Protein AF-A0A7H0YHB1-F1 (afdb_monomer_lite)

Organism: NCBI:txid59893

Sequence (198 aa):
MTFQPNNQINKQELAKAVVKYIKQKPGFDRNDYYNDSVYRADYYRYKKDADFNRNFSPADILEILEPLNEQDIVKNVHQRVEIRETETGYTIGYTAGQYWCTEYQWGMRETLKSWINAHLVSHGLPLDQLMTLPVIEVHPKYGELVYCDRETEVSVWRSERDGDIYQTVQRFIPGIAEYYVRTYYVTEARLYRVGGAK

pLDDT: mean 85.09, std 14.75, range [30.94, 97.31]

Secondary structure (DSSP, 8-state):
----TTSPP-HHHHHHHHHHHHTPPP---GGGSSSHHHHHHHHHHHHHHHHHHHT--HHHHHHHHTT--HHHHHHTS-TTEEEEEETTEEEEEE---SS-TTHHHHHHHHHHHHHHHHHHHHTPPPHHHHHHSPP-EEETTTEEEEEEETTTTEEEEEEEETTEEEEEEEEEEGGGTEEEEEEEEEETTEEEE-PPP-

Foldseek 3Di:
DDDPPPDFAPLLLVLVQQLVVLPDDFPQDCVVDPDPVVSVVLVVVLCVLSVLSNLDDSVLSSLLCVLDGPCQLVVLQQPQWDWDQDPVGIHIDGNDDPDDSRCVSVRSSSSSVSSNVVSQQSVDDAPVLVVPADFPDQDPPQGTWRDADPVQRWTWGWDDDPNWIKIKIWGQRNSRRDIDIAIFTHDNPGTHHDDDDD

Structure (mmCIF, N/CA/C/O backbone):
data_AF-A0A7H0YHB1-F1
#
_entry.id   AF-A0A7H0YHB1-F1
#
loop_
_atom_site.group_PDB
_atom_site.id
_atom_site.type_symbol
_atom_site.label_atom_id
_atom_site.label_alt_id
_atom_site.label_comp_id
_atom_site.label_asym_id
_atom_site.label_entity_id
_atom_site.label_seq_id
_atom_site.pdbx_PDB_ins_code
_atom_site.Cartn_x
_atom_site.Cartn_y
_atom_site.Cartn_z
_atom_site.occupancy
_atom_site.B_iso_or_equiv
_atom_site.auth_seq_id
_atom_site.auth_comp_id
_atom_site.auth_asym_id
_atom_site.auth_atom_id
_atom_site.pdbx_PDB_model_num
ATOM 1 N N . MET A 1 1 ? -7.183 2.817 -20.300 1.00 54.12 1 MET A N 1
ATOM 2 C CA . MET A 1 1 ? -8.092 2.256 -19.280 1.00 54.12 1 MET A CA 1
ATOM 3 C C . MET A 1 1 ? -9.080 1.353 -19.995 1.00 54.12 1 MET A C 1
ATOM 5 O O . MET A 1 1 ? -9.794 1.863 -20.845 1.00 54.12 1 MET A O 1
ATOM 9 N N . THR A 1 2 ? -9.107 0.063 -19.665 1.00 39.75 2 THR A N 1
ATOM 10 C CA . THR A 1 2 ? -10.292 -0.802 -19.819 1.00 39.75 2 THR A CA 1
ATOM 11 C C . THR A 1 2 ? -10.121 -1.978 -18.863 1.00 39.75 2 THR A C 1
ATOM 13 O O . THR A 1 2 ? -9.722 -3.067 -19.253 1.00 39.75 2 THR A O 1
ATOM 16 N N . PHE A 1 3 ? -10.380 -1.724 -17.580 1.00 47.19 3 PHE A N 1
ATOM 17 C CA . PHE A 1 3 ? -10.912 -2.776 -16.722 1.00 47.19 3 PHE A CA 1
ATOM 18 C C . PHE A 1 3 ? -12.369 -2.955 -17.142 1.00 47.19 3 PHE A C 1
ATOM 20 O O . PHE A 1 3 ? -13.107 -1.967 -17.187 1.00 47.19 3 PHE A O 1
ATOM 27 N N . GLN A 1 4 ? -12.775 -4.170 -17.507 1.00 47.44 4 GLN A N 1
ATOM 28 C CA . GLN A 1 4 ? -14.199 -4.453 -17.637 1.00 47.44 4 GLN A CA 1
ATOM 29 C C . GLN A 1 4 ? -14.773 -4.564 -16.216 1.00 47.44 4 GLN A C 1
ATOM 31 O O . GLN A 1 4 ? -14.289 -5.391 -15.448 1.00 47.44 4 GLN A O 1
ATOM 36 N N . PRO A 1 5 ? -15.764 -3.742 -15.837 1.00 44.78 5 PRO A N 1
ATOM 37 C CA . PRO A 1 5 ? -16.212 -3.581 -14.448 1.00 44.78 5 PRO A CA 1
ATOM 38 C C . PRO A 1 5 ? -16.926 -4.801 -13.831 1.00 44.78 5 PRO A C 1
ATOM 40 O O . PRO A 1 5 ? -17.474 -4.677 -12.743 1.00 44.78 5 PRO A O 1
ATOM 43 N N . ASN A 1 6 ? -16.920 -5.960 -14.500 1.00 51.00 6 ASN A N 1
ATOM 44 C CA . ASN A 1 6 ? -17.646 -7.165 -14.085 1.00 51.00 6 ASN A CA 1
ATOM 45 C C . ASN A 1 6 ? -16.749 -8.392 -13.833 1.00 51.00 6 ASN A C 1
ATOM 47 O O . ASN A 1 6 ? -17.286 -9.454 -13.528 1.00 51.00 6 ASN A O 1
ATOM 51 N N . ASN A 1 7 ? -15.421 -8.278 -13.960 1.00 65.06 7 ASN A N 1
ATOM 52 C CA . ASN A 1 7 ? -14.514 -9.393 -13.682 1.00 65.06 7 ASN A CA 1
ATOM 53 C C . ASN A 1 7 ? -13.864 -9.245 -12.311 1.00 65.06 7 ASN A C 1
ATOM 55 O O . ASN A 1 7 ? -13.185 -8.253 -12.042 1.00 65.06 7 ASN A O 1
ATOM 59 N N . GLN A 1 8 ? -14.030 -10.283 -11.491 1.00 84.56 8 GLN A N 1
ATOM 60 C CA . GLN A 1 8 ? -13.431 -10.344 -10.172 1.00 84.56 8 GLN A CA 1
ATOM 61 C C . GLN A 1 8 ? -11.902 -10.258 -10.268 1.00 84.56 8 GLN A C 1
ATOM 63 O O . GLN A 1 8 ? -11.280 -11.062 -10.967 1.00 84.56 8 GLN A O 1
ATOM 68 N N . ILE A 1 9 ? -11.274 -9.311 -9.559 1.00 90.25 9 ILE A N 1
ATOM 69 C CA . ILE A 1 9 ? -9.807 -9.193 -9.575 1.00 90.25 9 ILE A CA 1
ATOM 70 C C . ILE A 1 9 ? -9.198 -10.378 -8.829 1.00 90.25 9 ILE A C 1
ATOM 72 O O . ILE A 1 9 ? -9.371 -10.522 -7.617 1.00 90.25 9 ILE A O 1
ATOM 76 N N . ASN A 1 10 ? -8.399 -11.186 -9.527 1.00 94.31 10 ASN A N 1
ATOM 77 C CA . ASN A 1 10 ? -7.581 -12.207 -8.885 1.00 94.31 10 ASN A CA 1
ATOM 78 C C . ASN A 1 10 ? -6.372 -11.541 -8.203 1.00 94.31 10 ASN A C 1
ATOM 80 O O . ASN A 1 10 ? -5.310 -11.336 -8.798 1.00 94.31 10 ASN A O 1
ATOM 84 N N . LYS A 1 11 ? -6.548 -11.189 -6.926 1.00 95.44 11 LYS A N 1
ATOM 85 C CA . LYS A 1 11 ? -5.553 -10.476 -6.108 1.00 95.44 11 LYS A CA 1
ATOM 86 C C . LYS A 1 11 ? -4.230 -11.230 -5.983 1.00 95.44 11 LYS A C 1
ATOM 88 O O . LYS A 1 11 ? -3.177 -10.598 -5.943 1.00 95.44 11 LYS A O 1
ATOM 93 N N . GLN A 1 12 ? -4.264 -12.562 -5.975 1.00 96.31 12 GLN A N 1
ATOM 94 C CA . GLN A 1 12 ? -3.062 -13.386 -5.874 1.00 96.31 12 GLN A CA 1
ATOM 95 C C . GLN A 1 12 ? -2.197 -13.277 -7.136 1.00 96.31 12 GLN A C 1
ATOM 97 O O . GLN A 1 12 ? -0.983 -13.077 -7.042 1.00 96.31 12 GLN A O 1
ATOM 102 N N . GLU A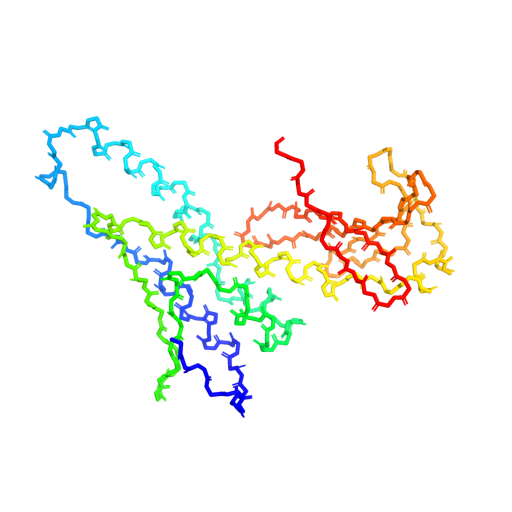 1 13 ? -2.805 -13.366 -8.319 1.00 96.12 13 GLU A N 1
ATOM 103 C CA . GLU A 1 13 ? -2.082 -13.187 -9.583 1.00 96.12 13 GLU A CA 1
ATOM 104 C C . GLU A 1 13 ? -1.628 -11.738 -9.777 1.00 96.12 13 GLU A C 1
ATOM 106 O O . GLU A 1 13 ? -0.513 -11.495 -10.248 1.00 96.12 13 GLU A O 1
ATOM 111 N N . LEU A 1 14 ? -2.432 -10.767 -9.334 1.00 96.69 14 LEU A N 1
ATOM 112 C CA . LEU A 1 14 ? -2.032 -9.364 -9.338 1.00 96.69 14 LEU A CA 1
ATOM 113 C C . LEU A 1 14 ? -0.800 -9.132 -8.450 1.00 96.69 14 LEU A C 1
ATOM 115 O O . LEU A 1 14 ? 0.167 -8.515 -8.894 1.00 96.69 14 LEU A O 1
ATOM 119 N N . ALA A 1 15 ? -0.785 -9.676 -7.231 1.00 97.31 15 ALA A N 1
ATOM 120 C CA . ALA A 1 15 ? 0.347 -9.568 -6.316 1.00 97.31 15 ALA A CA 1
ATOM 121 C C . ALA A 1 15 ? 1.638 -10.152 -6.916 1.00 97.31 15 ALA A C 1
ATOM 123 O O . ALA A 1 15 ? 2.701 -9.525 -6.860 1.00 97.31 15 ALA A O 1
ATOM 124 N N . LYS A 1 16 ? 1.551 -11.317 -7.572 1.00 97.31 16 LYS A N 1
ATOM 125 C CA . LYS A 1 16 ? 2.684 -11.915 -8.301 1.00 97.31 16 LYS A CA 1
ATOM 126 C C . LYS A 1 16 ? 3.169 -11.012 -9.437 1.00 97.31 16 LYS A C 1
ATOM 128 O O . LYS A 1 16 ? 4.378 -10.815 -9.582 1.00 97.31 16 LYS A O 1
ATOM 133 N N . ALA A 1 17 ? 2.254 -10.444 -10.225 1.00 97.19 17 ALA A N 1
ATOM 134 C CA . ALA A 1 17 ? 2.588 -9.543 -11.325 1.00 97.19 17 ALA A CA 1
ATOM 135 C C . ALA A 1 17 ? 3.269 -8.253 -10.834 1.00 97.19 17 ALA A C 1
ATOM 137 O O . ALA A 1 17 ? 4.282 -7.846 -11.405 1.00 97.19 17 ALA A O 1
ATOM 138 N N . VAL A 1 18 ? 2.779 -7.665 -9.735 1.00 97.12 18 VAL A N 1
ATOM 139 C CA . VAL A 1 18 ? 3.378 -6.500 -9.057 1.00 97.12 18 VAL A CA 1
ATOM 140 C C . VAL A 1 18 ? 4.818 -6.790 -8.671 1.00 97.12 18 VAL A C 1
ATOM 142 O O . VAL A 1 18 ? 5.725 -6.064 -9.079 1.00 97.12 18 VAL A O 1
ATOM 145 N N . VAL A 1 19 ? 5.056 -7.893 -7.963 1.00 96.75 19 VAL A N 1
ATOM 146 C CA . VAL A 1 19 ? 6.404 -8.257 -7.513 1.00 96.75 19 VAL A CA 1
ATOM 147 C C . VAL A 1 19 ? 7.333 -8.563 -8.684 1.00 96.75 19 VAL A C 1
ATOM 149 O O . VAL A 1 19 ? 8.498 -8.161 -8.674 1.00 96.75 19 VAL A O 1
ATOM 152 N N . LYS A 1 20 ? 6.836 -9.236 -9.727 1.00 96.00 20 LYS A N 1
ATOM 153 C CA . LYS A 1 20 ? 7.611 -9.467 -10.951 1.00 96.00 20 LYS A CA 1
ATOM 154 C C . LYS A 1 20 ? 8.026 -8.145 -11.597 1.00 96.00 20 LYS A C 1
ATOM 156 O O . LYS A 1 20 ? 9.171 -8.022 -12.022 1.00 96.00 20 LYS A O 1
ATOM 161 N N . TYR A 1 21 ? 7.120 -7.170 -11.656 1.00 95.44 21 TYR A N 1
ATOM 162 C CA . TYR A 1 21 ? 7.358 -5.878 -12.290 1.00 95.44 21 TYR A CA 1
ATOM 163 C C . TYR A 1 21 ? 8.347 -5.006 -11.506 1.00 95.44 21 TYR A C 1
ATOM 165 O O . TYR A 1 21 ? 9.338 -4.541 -12.064 1.00 95.44 21 TYR A O 1
ATOM 173 N N . ILE A 1 22 ? 8.165 -4.847 -10.192 1.00 94.62 22 ILE A N 1
ATOM 174 C CA . ILE A 1 22 ? 9.045 -3.997 -9.365 1.00 94.62 22 ILE A CA 1
ATOM 175 C C . ILE A 1 22 ? 10.479 -4.543 -9.240 1.00 94.62 22 ILE A C 1
ATOM 177 O O . ILE A 1 22 ? 11.428 -3.785 -9.006 1.00 94.62 22 ILE A O 1
ATOM 181 N N . LYS A 1 23 ? 10.667 -5.854 -9.447 1.00 93.88 23 LYS A N 1
ATOM 182 C CA . LYS A 1 23 ? 11.986 -6.504 -9.495 1.00 93.88 23 LYS A CA 1
ATOM 183 C C . LYS A 1 23 ? 12.720 -6.316 -10.821 1.00 93.88 23 LYS A C 1
ATOM 185 O O . LYS A 1 23 ? 13.921 -6.582 -10.871 1.00 93.88 23 LYS A O 1
ATOM 190 N N . GLN A 1 24 ? 12.060 -5.832 -11.874 1.00 89.69 24 GLN A N 1
ATOM 191 C CA . GLN A 1 24 ? 12.740 -5.523 -13.130 1.00 89.69 24 GLN A CA 1
ATOM 192 C C . GLN A 1 24 ? 13.817 -4.462 -12.898 1.00 89.69 24 GLN A C 1
ATOM 194 O O . GLN A 1 24 ? 13.660 -3.558 -12.075 1.00 89.69 24 GLN A O 1
ATOM 199 N N . LYS A 1 25 ? 14.943 -4.585 -13.601 1.00 81.50 25 LYS A N 1
ATOM 200 C CA . LYS A 1 25 ? 15.992 -3.564 -13.623 1.00 81.50 25 LYS A CA 1
ATOM 201 C C . LYS A 1 25 ? 15.771 -2.712 -14.875 1.00 81.50 25 LYS A C 1
ATOM 203 O O . LYS A 1 25 ? 15.649 -3.294 -15.951 1.00 81.50 25 LYS A O 1
ATOM 208 N N . PRO A 1 26 ? 15.699 -1.375 -14.765 1.00 81.31 26 PRO A N 1
ATOM 209 C CA . PRO A 1 26 ? 15.642 -0.548 -15.958 1.00 81.31 26 PRO A CA 1
ATOM 210 C C . PRO A 1 26 ? 16.942 -0.693 -16.750 1.00 81.31 26 PRO A C 1
ATOM 212 O O . PRO A 1 26 ? 18.009 -0.920 -16.168 1.00 81.31 26 PRO A O 1
ATOM 215 N N . GLY A 1 27 ? 16.853 -0.522 -18.068 1.00 75.06 27 GLY A N 1
ATOM 216 C CA . GLY A 1 27 ? 18.029 -0.258 -18.888 1.00 75.06 27 GLY A CA 1
ATOM 217 C C . GLY A 1 27 ? 18.620 1.085 -18.465 1.00 75.06 27 GLY A C 1
ATOM 218 O O . GLY A 1 27 ? 18.050 2.121 -18.781 1.00 75.06 27 GLY A O 1
ATOM 219 N N . PHE A 1 28 ? 19.687 1.032 -17.670 1.00 76.81 28 PHE A N 1
ATOM 220 C CA . PHE A 1 28 ? 20.518 2.160 -17.258 1.00 76.81 28 PHE A CA 1
ATOM 221 C C . PHE A 1 28 ? 21.922 1.870 -17.745 1.00 76.81 28 PHE A C 1
ATOM 223 O O . PHE A 1 28 ? 22.640 1.112 -17.085 1.00 76.81 28 PHE A O 1
ATOM 230 N N . ASP A 1 29 ? 22.308 2.434 -18.883 1.00 79.81 29 ASP A N 1
ATOM 231 C CA . ASP A 1 29 ? 23.712 2.507 -19.249 1.00 79.81 29 ASP A CA 1
ATOM 232 C C . ASP A 1 29 ? 24.226 3.912 -18.930 1.00 79.81 29 ASP A C 1
ATOM 234 O O . ASP A 1 29 ? 23.575 4.919 -19.191 1.00 79.81 29 ASP A O 1
ATOM 238 N N . ARG A 1 30 ? 25.421 3.986 -18.347 1.00 80.25 30 ARG A N 1
ATOM 239 C CA . ARG A 1 30 ? 26.126 5.249 -18.121 1.00 80.25 30 ARG A CA 1
ATOM 240 C C . ARG A 1 30 ? 26.324 6.012 -19.434 1.00 80.25 30 ARG A C 1
ATOM 242 O O . ARG A 1 30 ? 26.311 7.238 -19.417 1.00 80.25 30 ARG A O 1
ATOM 249 N N . ASN A 1 31 ? 26.492 5.293 -20.543 1.00 84.81 31 ASN A N 1
ATOM 250 C CA . ASN A 1 31 ? 26.712 5.871 -21.868 1.00 84.81 31 ASN A CA 1
ATOM 251 C C . ASN A 1 31 ? 25.491 6.626 -22.418 1.00 84.81 31 ASN A C 1
ATOM 253 O O . ASN A 1 31 ? 25.653 7.459 -23.306 1.00 84.81 31 ASN A O 1
ATOM 257 N N . ASP A 1 32 ? 24.296 6.389 -21.869 1.00 82.19 32 ASP A N 1
ATOM 258 C CA . ASP A 1 32 ? 23.067 7.092 -22.261 1.00 82.19 32 ASP A CA 1
ATOM 259 C C . ASP A 1 32 ? 22.992 8.518 -21.680 1.00 82.19 32 ASP A C 1
ATOM 261 O O . ASP A 1 32 ? 22.073 9.282 -21.979 1.00 82.19 32 ASP A O 1
ATOM 265 N N . TYR A 1 33 ? 23.956 8.895 -20.833 1.00 84.38 33 TYR A N 1
ATOM 266 C CA . TYR A 1 33 ? 23.958 10.152 -20.098 1.00 84.38 33 TYR A CA 1
ATOM 267 C C . TYR A 1 33 ? 25.072 11.083 -20.566 1.00 84.38 33 TYR A C 1
ATOM 269 O O . TYR A 1 33 ? 26.215 10.684 -20.766 1.00 84.38 33 TYR A O 1
ATOM 277 N N . TYR A 1 34 ? 24.748 12.376 -20.634 1.00 84.69 34 TYR A N 1
ATOM 278 C CA . TYR A 1 34 ? 25.705 13.428 -20.989 1.00 84.69 34 TYR A CA 1
ATOM 279 C C . TYR A 1 34 ? 26.911 13.492 -20.033 1.00 84.69 34 TYR A C 1
ATOM 281 O O . TYR A 1 34 ? 28.019 13.817 -20.451 1.00 84.69 34 TYR A O 1
ATOM 289 N N . ASN A 1 35 ? 26.705 13.207 -18.740 1.00 89.06 35 ASN A N 1
ATOM 290 C CA . ASN A 1 35 ? 27.780 13.113 -17.753 1.00 89.06 35 ASN A CA 1
ATOM 291 C C . ASN A 1 35 ? 27.389 12.265 -16.527 1.00 89.06 35 ASN A C 1
ATOM 293 O O . ASN A 1 35 ? 26.214 11.988 -16.271 1.00 89.06 35 ASN A O 1
ATOM 297 N N . ASP A 1 36 ? 28.396 11.932 -15.716 1.00 89.31 36 ASP A N 1
ATOM 298 C CA . ASP A 1 36 ? 28.256 11.134 -14.492 1.00 89.31 36 ASP A CA 1
ATOM 299 C C . ASP A 1 36 ? 27.339 11.747 -13.436 1.00 89.31 36 ASP A C 1
ATOM 301 O O . ASP A 1 36 ? 26.714 11.015 -12.670 1.00 89.31 36 ASP A O 1
ATOM 305 N N . SER A 1 37 ? 27.286 13.075 -13.345 1.00 89.25 37 SER A N 1
ATOM 306 C CA . SER A 1 37 ? 26.471 13.758 -12.341 1.00 89.25 37 SER A CA 1
ATOM 307 C C . SER A 1 37 ? 24.985 13.522 -12.609 1.00 89.25 37 SER A C 1
ATOM 309 O O . SER A 1 37 ? 24.248 13.128 -11.706 1.00 89.25 37 SER A O 1
ATOM 311 N N . VAL A 1 38 ? 24.563 13.664 -13.872 1.00 85.81 38 VAL A N 1
ATOM 312 C CA . VAL A 1 38 ? 23.179 13.407 -14.298 1.00 85.81 38 VAL A CA 1
ATOM 313 C C . VAL A 1 38 ? 22.826 11.930 -14.117 1.00 85.81 38 VAL A C 1
ATOM 315 O O . VAL A 1 38 ? 21.778 11.627 -13.546 1.00 85.81 38 VAL A O 1
ATOM 318 N N . TYR A 1 39 ? 23.723 11.018 -14.512 1.00 87.69 39 TYR A N 1
ATOM 319 C CA . TYR A 1 39 ? 23.543 9.580 -14.288 1.00 87.69 39 TYR A CA 1
ATOM 320 C C . TYR A 1 39 ? 23.338 9.257 -12.802 1.00 87.69 39 TYR A C 1
ATOM 322 O O . TYR A 1 39 ? 22.380 8.581 -12.431 1.00 87.69 39 TYR A O 1
ATOM 330 N N . ARG A 1 40 ? 24.212 9.765 -11.923 1.00 88.31 40 ARG A N 1
ATOM 331 C CA . ARG A 1 40 ? 24.123 9.516 -10.477 1.00 88.31 40 ARG A CA 1
ATOM 332 C C . ARG A 1 40 ? 22.839 10.081 -9.887 1.00 88.31 40 ARG A C 1
ATOM 334 O O . ARG A 1 40 ? 22.213 9.407 -9.076 1.00 88.31 40 ARG A O 1
ATOM 341 N N . ALA A 1 41 ? 22.439 11.287 -10.284 1.00 86.69 41 ALA A N 1
ATOM 342 C CA . ALA A 1 41 ? 21.209 11.905 -9.802 1.00 86.69 41 ALA A CA 1
ATOM 343 C C . ALA A 1 41 ? 19.971 11.060 -10.150 1.00 86.69 41 ALA A C 1
ATOM 345 O O . ALA A 1 41 ? 19.152 10.781 -9.271 1.00 86.69 41 ALA A O 1
ATOM 346 N N . ASP A 1 42 ? 19.861 10.596 -11.397 1.00 85.62 42 ASP A N 1
ATOM 347 C CA . ASP A 1 42 ? 18.745 9.748 -11.830 1.00 85.62 42 ASP A CA 1
ATOM 348 C C . ASP A 1 42 ? 18.796 8.364 -11.167 1.00 85.62 42 ASP A C 1
ATOM 350 O O . ASP A 1 42 ? 17.790 7.882 -10.644 1.00 85.62 42 ASP A O 1
ATOM 354 N N . TYR A 1 43 ? 19.991 7.773 -11.065 1.00 88.00 43 TYR A N 1
ATOM 355 C CA . TYR A 1 43 ? 20.200 6.512 -10.357 1.00 88.00 43 TYR A CA 1
ATOM 356 C C . TYR A 1 43 ? 19.784 6.598 -8.886 1.00 88.00 43 TYR A C 1
ATOM 358 O O . TYR A 1 43 ? 19.111 5.696 -8.397 1.00 88.00 43 TYR A O 1
ATOM 366 N N . TYR A 1 44 ? 20.142 7.665 -8.165 1.00 87.56 44 TYR A N 1
ATOM 367 C CA . TYR A 1 44 ? 19.754 7.828 -6.761 1.00 87.56 44 TYR A CA 1
ATOM 368 C C . TYR A 1 44 ? 18.250 8.034 -6.593 1.00 87.56 44 TYR A C 1
ATOM 370 O O . TYR A 1 44 ? 17.659 7.452 -5.679 1.00 87.56 44 TYR A O 1
ATOM 378 N N . ARG A 1 45 ? 17.621 8.804 -7.489 1.00 85.06 45 ARG A N 1
ATOM 379 C CA . ARG A 1 45 ? 16.162 8.968 -7.525 1.00 85.06 45 ARG A CA 1
ATOM 380 C C . ARG A 1 45 ? 15.474 7.615 -7.700 1.00 85.06 45 ARG A C 1
ATOM 382 O O . ARG A 1 45 ? 14.639 7.245 -6.882 1.00 85.06 45 ARG A O 1
ATOM 389 N N . TYR A 1 46 ? 15.892 6.853 -8.706 1.00 89.12 46 TYR A N 1
ATOM 390 C CA . TYR A 1 46 ? 15.404 5.502 -8.960 1.00 89.12 46 TYR A CA 1
ATOM 391 C C . TYR A 1 46 ? 15.649 4.553 -7.789 1.00 89.12 46 TYR A C 1
ATOM 393 O O . TYR A 1 46 ? 14.736 3.842 -7.378 1.00 89.12 46 TYR A O 1
ATOM 401 N N . LYS A 1 47 ? 16.875 4.525 -7.255 1.00 90.56 47 LYS A N 1
ATOM 402 C CA . LYS A 1 47 ? 17.293 3.555 -6.241 1.00 90.56 47 LYS A CA 1
ATOM 403 C C . LYS A 1 47 ? 16.431 3.671 -4.994 1.00 90.56 47 LYS A C 1
ATOM 405 O O . LYS A 1 47 ? 15.997 2.651 -4.482 1.00 90.56 47 LYS A O 1
ATOM 410 N N . LYS A 1 48 ? 16.131 4.894 -4.555 1.00 90.06 48 LYS A N 1
ATOM 411 C CA . LYS A 1 48 ? 15.247 5.137 -3.411 1.00 90.06 48 LYS A CA 1
ATOM 412 C C . LYS A 1 48 ? 13.878 4.470 -3.583 1.00 90.06 48 LYS A C 1
ATOM 414 O O . LYS A 1 48 ? 13.376 3.853 -2.649 1.00 90.06 48 LYS A O 1
ATOM 419 N N . ASP A 1 49 ? 13.271 4.605 -4.759 1.00 92.12 49 ASP A N 1
ATOM 420 C CA . ASP A 1 49 ? 11.945 4.044 -5.025 1.00 92.12 49 ASP A CA 1
ATOM 421 C C . ASP A 1 49 ? 12.007 2.532 -5.277 1.00 92.12 49 ASP A C 1
ATOM 423 O O . ASP A 1 49 ? 11.151 1.788 -4.803 1.00 92.12 49 ASP A O 1
ATOM 427 N N . ALA A 1 50 ? 13.055 2.064 -5.956 1.00 92.31 50 ALA A N 1
ATOM 428 C CA . ALA A 1 50 ? 13.295 0.649 -6.196 1.00 92.31 50 ALA A CA 1
ATOM 429 C C . ALA A 1 50 ? 13.568 -0.122 -4.899 1.00 92.31 50 ALA A C 1
ATOM 431 O O . ALA A 1 50 ? 13.029 -1.211 -4.735 1.00 92.31 50 ALA A O 1
ATOM 432 N N . ASP A 1 51 ? 14.376 0.423 -3.987 1.00 91.25 51 ASP A N 1
ATOM 433 C CA . ASP A 1 51 ? 14.660 -0.191 -2.686 1.00 91.25 51 ASP A CA 1
ATOM 434 C C . ASP A 1 51 ? 13.366 -0.345 -1.883 1.00 91.25 51 ASP A C 1
ATOM 436 O O . ASP A 1 51 ? 13.103 -1.418 -1.355 1.00 91.25 51 ASP A O 1
ATOM 440 N N . PHE A 1 52 ? 12.512 0.684 -1.871 1.00 91.50 52 PHE A N 1
ATOM 441 C CA . PHE A 1 52 ? 11.195 0.600 -1.245 1.00 91.50 52 PHE A CA 1
ATOM 442 C C . PHE A 1 52 ? 10.325 -0.498 -1.877 1.00 91.50 52 PHE A C 1
ATOM 444 O O . PHE A 1 52 ? 9.822 -1.370 -1.176 1.00 91.50 52 PHE A O 1
ATOM 451 N N . ASN A 1 53 ? 10.154 -0.480 -3.202 1.00 94.06 53 ASN A N 1
ATOM 452 C CA . ASN A 1 53 ? 9.258 -1.417 -3.879 1.00 94.06 53 ASN A CA 1
ATOM 453 C C . ASN A 1 53 ? 9.757 -2.868 -3.793 1.00 94.06 53 ASN A C 1
ATOM 455 O O . ASN A 1 53 ? 8.969 -3.798 -3.667 1.00 94.06 53 ASN A O 1
ATOM 459 N N . ARG A 1 54 ? 11.068 -3.104 -3.881 1.00 92.56 54 ARG A N 1
ATOM 460 C CA . ARG A 1 54 ? 11.630 -4.463 -3.980 1.00 92.56 54 ARG A CA 1
ATOM 461 C C . ARG A 1 54 ? 11.640 -5.238 -2.673 1.00 92.56 54 ARG A C 1
ATOM 463 O O . ARG A 1 54 ? 11.891 -6.442 -2.719 1.00 92.56 54 ARG A O 1
ATOM 470 N N . ASN A 1 55 ? 11.351 -4.578 -1.557 1.00 91.06 55 ASN A N 1
ATOM 471 C CA . ASN A 1 55 ? 11.222 -5.234 -0.261 1.00 91.06 55 ASN A CA 1
ATOM 472 C C . ASN A 1 55 ? 9.917 -6.035 -0.130 1.00 91.06 55 ASN A C 1
ATOM 474 O O . ASN A 1 55 ? 9.832 -6.912 0.722 1.00 91.06 55 ASN A O 1
ATOM 478 N N . PHE A 1 56 ? 8.933 -5.801 -1.004 1.00 93.12 56 PHE A N 1
ATOM 479 C CA . PHE A 1 56 ? 7.666 -6.520 -0.967 1.00 93.12 56 PHE A CA 1
ATOM 480 C C . PHE A 1 56 ? 7.750 -7.906 -1.624 1.00 93.12 56 PHE A C 1
ATOM 482 O O . PHE A 1 56 ? 8.198 -8.076 -2.767 1.00 93.12 56 PHE A O 1
ATOM 489 N N . SER A 1 57 ? 7.246 -8.906 -0.908 1.00 94.56 57 SER A N 1
ATOM 490 C CA . SER A 1 57 ? 6.935 -10.241 -1.411 1.00 94.56 57 SER A CA 1
ATOM 491 C C . SER A 1 57 ? 5.497 -10.317 -1.949 1.00 94.56 57 SER A C 1
ATOM 493 O O . SER A 1 57 ? 4.683 -9.427 -1.693 1.00 94.56 57 SER A O 1
ATOM 495 N N . PRO A 1 58 ? 5.132 -11.376 -2.701 1.00 96.38 58 PRO A N 1
ATOM 496 C CA . PRO A 1 58 ? 3.755 -11.528 -3.168 1.00 96.38 58 PRO A CA 1
ATOM 497 C C . PRO A 1 58 ? 2.752 -11.666 -2.018 1.00 96.38 58 PRO A C 1
ATOM 499 O O . PRO A 1 58 ? 1.617 -11.231 -2.167 1.00 96.38 58 PRO A O 1
ATOM 502 N N . ALA A 1 59 ? 3.169 -12.243 -0.885 1.00 94.00 59 ALA A N 1
ATOM 503 C CA . ALA A 1 59 ? 2.327 -12.357 0.302 1.00 94.00 59 ALA A CA 1
ATOM 504 C C . ALA A 1 59 ? 2.023 -10.976 0.901 1.00 94.00 59 ALA A C 1
ATOM 506 O O . ALA A 1 59 ? 0.861 -10.680 1.156 1.00 94.00 59 ALA A O 1
ATOM 507 N N . ASP A 1 60 ? 3.031 -10.103 1.003 1.00 92.94 60 ASP A N 1
ATOM 508 C CA . ASP A 1 60 ? 2.851 -8.744 1.535 1.00 92.94 60 ASP A CA 1
ATOM 509 C C . ASP A 1 60 ? 1.893 -7.921 0.663 1.00 92.94 60 ASP A C 1
ATOM 511 O O . ASP A 1 60 ? 1.020 -7.215 1.162 1.00 92.94 60 ASP A O 1
ATOM 515 N N . ILE A 1 61 ? 2.034 -8.016 -0.666 1.00 95.44 61 ILE A N 1
ATOM 516 C CA . ILE A 1 61 ? 1.127 -7.321 -1.588 1.00 95.44 61 ILE A CA 1
ATOM 517 C C . ILE A 1 61 ? -0.288 -7.894 -1.499 1.00 95.44 61 ILE A C 1
ATOM 519 O O . ILE A 1 61 ? -1.250 -7.129 -1.524 1.00 95.44 61 ILE A O 1
ATOM 523 N N . LEU A 1 62 ? -0.432 -9.216 -1.387 1.00 95.19 62 LEU A N 1
ATOM 524 C CA . LEU A 1 62 ? -1.737 -9.852 -1.238 1.00 95.19 62 LEU A CA 1
ATOM 525 C C . LEU A 1 62 ? -2.438 -9.373 0.037 1.00 95.19 62 LEU A C 1
ATOM 527 O O . LEU A 1 62 ? -3.578 -8.932 -0.044 1.00 95.19 62 LEU A O 1
ATOM 531 N N . GLU A 1 63 ? -1.740 -9.367 1.172 1.00 91.44 63 GLU A N 1
ATOM 532 C CA . GLU A 1 63 ? -2.263 -8.875 2.450 1.00 91.44 63 GLU A CA 1
ATOM 533 C C . GLU A 1 63 ? -2.778 -7.431 2.344 1.00 91.44 63 GLU A C 1
ATOM 535 O O . GLU A 1 63 ? -3.867 -7.112 2.825 1.00 91.44 63 GLU A O 1
ATOM 540 N N . ILE A 1 64 ? -2.043 -6.563 1.642 1.00 93.12 64 ILE A N 1
ATOM 541 C CA . ILE A 1 64 ? -2.469 -5.182 1.389 1.00 93.12 64 ILE A CA 1
ATOM 542 C C . ILE A 1 64 ? -3.773 -5.144 0.574 1.00 93.12 64 ILE A C 1
ATOM 544 O O . ILE A 1 64 ? -4.657 -4.341 0.875 1.00 93.12 64 ILE A O 1
ATOM 548 N N . LEU A 1 65 ? -3.903 -5.995 -0.447 1.00 94.94 65 LEU A N 1
ATOM 549 C CA . LEU A 1 65 ? -5.043 -6.011 -1.368 1.00 94.94 65 LEU A CA 1
ATOM 550 C C . LEU A 1 65 ? -6.283 -6.728 -0.809 1.00 94.94 65 LEU A C 1
ATOM 552 O O . LEU A 1 65 ? -7.396 -6.417 -1.237 1.00 94.94 65 LEU A O 1
ATOM 556 N N . GLU A 1 66 ? -6.130 -7.685 0.107 1.00 93.19 66 GLU A N 1
ATOM 557 C CA . GLU A 1 66 ? -7.214 -8.534 0.631 1.00 93.19 66 GLU A CA 1
ATOM 558 C C . GLU A 1 66 ? -8.449 -7.766 1.132 1.00 93.19 66 GLU A C 1
ATOM 560 O O . GLU A 1 66 ? -9.549 -8.065 0.664 1.00 93.19 66 GLU A O 1
ATOM 565 N N . PRO A 1 67 ? -8.334 -6.719 1.967 1.00 90.81 67 PRO A N 1
ATOM 566 C CA . PRO A 1 67 ? -9.517 -6.004 2.447 1.00 90.81 67 PRO A CA 1
ATOM 567 C C . PRO A 1 67 ? -10.080 -4.995 1.432 1.00 90.81 67 PRO A C 1
ATOM 569 O O . PRO A 1 67 ? -11.132 -4.404 1.667 1.00 90.81 67 PRO A O 1
ATOM 572 N N . LEU A 1 68 ? -9.396 -4.763 0.306 1.00 93.19 68 LEU A N 1
ATOM 573 C CA . LEU A 1 68 ? -9.818 -3.782 -0.691 1.00 93.19 68 LEU A CA 1
ATOM 574 C C . LEU A 1 68 ? -10.848 -4.378 -1.648 1.00 93.19 68 LEU A C 1
ATOM 576 O O . LEU A 1 68 ? -10.662 -5.471 -2.185 1.00 93.19 68 LEU A O 1
ATOM 580 N N . ASN A 1 69 ? -11.911 -3.631 -1.934 1.00 92.25 69 ASN A N 1
ATOM 581 C CA . ASN A 1 69 ? -12.760 -3.950 -3.080 1.00 92.25 69 ASN A CA 1
ATOM 582 C C . ASN A 1 69 ? -12.040 -3.590 -4.397 1.00 92.25 69 ASN A C 1
ATOM 584 O O . ASN A 1 69 ? -11.036 -2.877 -4.422 1.00 92.25 69 ASN A O 1
ATOM 588 N N . GLU A 1 70 ? -12.564 -4.072 -5.518 1.00 91.44 70 GLU A N 1
ATOM 589 C CA . GLU A 1 70 ? -11.936 -3.901 -6.836 1.00 91.44 70 GLU A CA 1
ATOM 590 C C . GLU A 1 70 ? -11.840 -2.438 -7.266 1.00 91.44 70 GLU A C 1
ATOM 592 O O . GLU A 1 70 ? -10.834 -2.022 -7.844 1.00 91.44 70 GLU A O 1
ATOM 597 N N . GLN A 1 71 ? -12.852 -1.634 -6.933 1.00 91.00 71 GLN A N 1
ATOM 598 C CA . GLN A 1 71 ? -12.848 -0.202 -7.219 1.00 91.00 71 GLN A CA 1
ATOM 599 C C . GLN A 1 71 ? -11.724 0.501 -6.457 1.00 91.00 71 GLN A C 1
ATOM 601 O O . GLN A 1 71 ? -11.043 1.357 -7.020 1.00 91.00 71 GLN A O 1
ATOM 606 N N . ASP A 1 72 ? -11.487 0.115 -5.205 1.00 92.25 72 ASP A N 1
ATOM 607 C CA . ASP A 1 72 ? -10.400 0.625 -4.380 1.00 92.25 72 ASP A CA 1
ATOM 608 C C . ASP A 1 72 ? -9.039 0.200 -4.916 1.00 92.25 72 ASP A C 1
ATOM 610 O O . ASP A 1 72 ? -8.111 1.006 -4.905 1.00 92.25 72 ASP A O 1
ATOM 614 N N . ILE A 1 73 ? -8.910 -1.014 -5.447 1.00 94.31 73 ILE A N 1
ATOM 615 C CA . ILE A 1 73 ? -7.676 -1.442 -6.107 1.00 94.31 73 ILE A CA 1
ATOM 616 C C . ILE A 1 73 ? -7.419 -0.559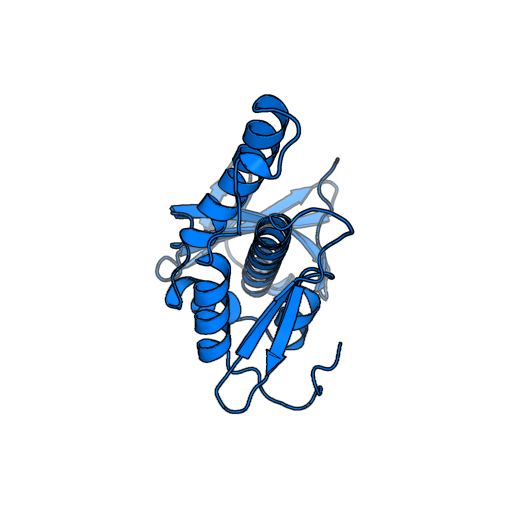 -7.329 1.00 94.31 73 ILE A C 1
ATOM 618 O O . ILE A 1 73 ? -6.366 0.070 -7.405 1.00 94.31 73 ILE A O 1
ATOM 622 N N . VAL A 1 74 ? -8.382 -0.435 -8.245 1.00 92.62 74 VAL A N 1
ATOM 623 C CA . VAL A 1 74 ? -8.205 0.298 -9.509 1.00 92.62 74 VAL A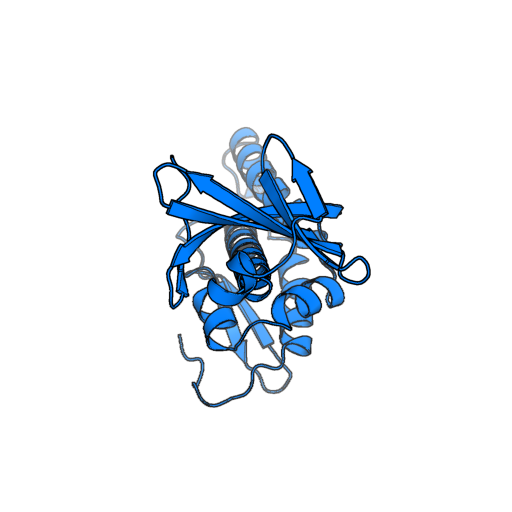 CA 1
ATOM 624 C C . VAL A 1 74 ? -8.013 1.801 -9.286 1.00 92.62 74 VAL A C 1
ATOM 626 O O . VAL A 1 74 ? -7.107 2.392 -9.872 1.00 92.62 74 VAL A O 1
ATOM 629 N N . LYS A 1 75 ? -8.813 2.438 -8.419 1.00 92.81 75 LYS A N 1
ATOM 630 C CA . LYS A 1 75 ? -8.760 3.898 -8.196 1.00 92.81 75 LYS A CA 1
ATOM 631 C C . LYS A 1 75 ? -7.443 4.371 -7.574 1.00 92.81 75 LYS A C 1
ATOM 633 O O . LYS A 1 75 ? -7.104 5.545 -7.678 1.00 92.81 75 LYS A O 1
ATOM 638 N N . ASN A 1 76 ? -6.742 3.476 -6.880 1.00 94.62 76 ASN A N 1
ATOM 639 C CA . ASN A 1 76 ? -5.484 3.761 -6.193 1.00 94.62 76 ASN A CA 1
ATOM 640 C C . ASN A 1 76 ? -4.250 3.426 -7.050 1.00 94.62 76 ASN A C 1
ATOM 642 O O . ASN A 1 76 ? -3.123 3.612 -6.594 1.00 94.62 76 ASN A O 1
ATOM 646 N N . VAL A 1 77 ? -4.438 2.967 -8.291 1.00 95.00 77 VAL A N 1
ATOM 647 C CA . VAL A 1 77 ? -3.341 2.809 -9.252 1.00 95.00 77 VAL A CA 1
ATOM 648 C C . VAL A 1 77 ? -2.897 4.182 -9.742 1.00 95.00 77 VAL A C 1
ATOM 650 O O . VAL A 1 77 ? -3.711 5.014 -10.146 1.00 95.00 77 VAL A O 1
ATOM 653 N N . HIS A 1 78 ? -1.588 4.432 -9.729 1.00 94.56 78 HIS A N 1
ATOM 654 C CA . HIS A 1 78 ? -1.037 5.669 -10.267 1.00 94.56 78 HIS A CA 1
ATOM 655 C C . HIS A 1 78 ? -1.404 5.826 -11.753 1.00 94.56 78 HIS A C 1
ATOM 657 O O . HIS A 1 78 ? -1.258 4.891 -12.528 1.00 94.56 78 HIS A O 1
ATOM 663 N N . GLN A 1 79 ? -1.786 7.030 -12.188 1.00 90.94 79 GLN A N 1
ATOM 664 C CA . GLN A 1 79 ? -2.332 7.298 -13.535 1.00 90.94 79 GLN A CA 1
ATOM 665 C C . GLN A 1 79 ? -1.460 6.849 -14.729 1.00 90.94 79 GLN A C 1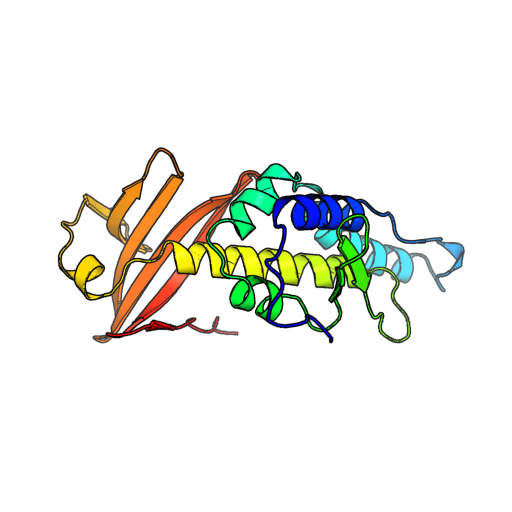
ATOM 667 O O . GLN A 1 79 ? -1.963 6.695 -15.837 1.00 90.94 79 GLN A O 1
ATOM 672 N N . ARG A 1 80 ? -0.147 6.679 -14.524 1.00 90.88 80 ARG A N 1
ATOM 673 C CA . ARG A 1 80 ? 0.801 6.188 -15.545 1.00 90.88 80 ARG A CA 1
ATOM 674 C C . ARG A 1 80 ? 1.122 4.696 -15.426 1.00 90.88 80 ARG A C 1
ATOM 676 O O . ARG A 1 80 ? 1.807 4.170 -16.294 1.00 90.88 80 ARG A O 1
ATOM 683 N N . VAL A 1 81 ? 0.680 4.029 -14.363 1.00 93.12 81 VAL A N 1
ATOM 684 C CA . VAL A 1 81 ? 0.785 2.575 -14.204 1.00 93.12 81 VAL A CA 1
ATOM 685 C C . VAL A 1 81 ? -0.429 1.950 -14.869 1.00 93.12 81 VAL A C 1
ATOM 687 O O . VAL A 1 81 ? -1.563 2.373 -14.658 1.00 93.12 81 VAL A O 1
ATOM 690 N N . GLU A 1 82 ? -0.189 0.933 -15.680 1.00 92.75 82 GLU A N 1
ATOM 691 C CA . GLU A 1 82 ? -1.238 0.203 -16.366 1.00 92.75 82 GLU A CA 1
ATOM 692 C C . GLU A 1 82 ? -1.218 -1.252 -15.922 1.00 92.75 82 GLU A C 1
ATOM 694 O O . GLU A 1 82 ? -0.184 -1.909 -15.982 1.00 92.75 82 GLU A O 1
ATOM 699 N N . ILE A 1 83 ? -2.368 -1.756 -15.490 1.00 93.56 83 ILE A N 1
ATOM 700 C CA . ILE A 1 83 ? -2.563 -3.159 -15.136 1.00 93.56 83 ILE A CA 1
ATOM 701 C C . ILE A 1 83 ? -3.506 -3.738 -16.184 1.00 93.56 83 ILE A C 1
ATOM 703 O O . ILE A 1 83 ? -4.613 -3.230 -16.364 1.00 93.56 83 ILE A O 1
ATOM 707 N N . ARG A 1 84 ? -3.056 -4.773 -16.894 1.00 92.19 84 ARG A N 1
ATOM 708 C CA . ARG A 1 84 ? -3.836 -5.465 -17.924 1.00 92.19 84 ARG A CA 1
ATOM 709 C C . ARG A 1 84 ? -4.002 -6.925 -17.541 1.00 92.19 84 ARG A C 1
ATOM 711 O O . ARG A 1 84 ? -3.013 -7.601 -17.259 1.00 92.19 84 ARG A O 1
ATOM 718 N N . GLU A 1 85 ? -5.241 -7.392 -17.557 1.00 90.12 85 GLU A N 1
ATOM 719 C CA . GLU A 1 85 ? -5.561 -8.813 -17.468 1.00 90.12 85 GLU A CA 1
ATOM 720 C C . GLU A 1 85 ? -5.127 -9.524 -18.758 1.00 90.12 85 GLU A C 1
ATOM 722 O O . GLU A 1 85 ? -5.228 -8.974 -19.858 1.00 90.12 85 GLU A O 1
ATOM 727 N N . THR A 1 86 ? -4.599 -10.733 -18.616 1.00 88.31 86 THR A N 1
ATOM 728 C CA . THR A 1 86 ? -4.203 -11.622 -19.706 1.00 88.31 86 THR A CA 1
ATOM 729 C C . THR A 1 86 ? -4.726 -13.027 -19.432 1.00 88.31 86 THR A C 1
ATOM 731 O O . THR A 1 86 ? -5.110 -13.352 -18.311 1.00 88.31 86 THR A O 1
ATOM 734 N N . GLU A 1 87 ? -4.680 -13.900 -20.438 1.00 84.38 87 GLU A N 1
ATOM 735 C CA . GLU A 1 87 ? -5.091 -15.308 -20.302 1.00 84.38 87 GLU A CA 1
ATOM 736 C C . GLU A 1 87 ? -4.358 -16.052 -19.170 1.00 84.38 87 GLU A C 1
ATOM 738 O O . GLU A 1 87 ? -4.874 -17.019 -18.618 1.00 84.38 87 GLU A O 1
ATOM 743 N N . THR A 1 88 ? -3.154 -15.596 -18.808 1.00 83.50 88 THR A N 1
ATOM 744 C CA . THR A 1 88 ? -2.292 -16.225 -17.799 1.00 83.50 88 THR A CA 1
ATOM 745 C C . THR A 1 88 ? -2.118 -15.377 -16.533 1.00 83.50 88 THR A C 1
ATOM 747 O O . THR A 1 88 ? -1.138 -15.576 -15.816 1.00 83.50 88 THR A O 1
ATOM 750 N N . GLY A 1 89 ? -2.988 -14.392 -16.275 1.00 90.75 89 GLY A N 1
ATOM 751 C CA . GLY A 1 89 ? -2.941 -13.549 -15.074 1.00 90.75 89 GLY A CA 1
ATOM 752 C C . GLY A 1 89 ? -2.906 -12.055 -15.388 1.00 90.75 89 GLY A C 1
ATOM 753 O O . GLY A 1 89 ? -3.778 -11.541 -16.079 1.00 90.75 89 GLY A O 1
ATOM 754 N N . TYR A 1 90 ? -1.912 -11.337 -14.859 1.00 94.62 90 TYR A N 1
ATOM 755 C CA . TYR A 1 90 ? -1.784 -9.891 -15.064 1.00 94.62 90 TYR A CA 1
ATOM 756 C C . TYR A 1 90 ? -0.420 -9.499 -15.614 1.00 94.62 90 TYR A C 1
ATOM 758 O O . TYR A 1 90 ? 0.621 -10.080 -15.295 1.00 94.62 90 TYR A O 1
ATOM 766 N N . THR A 1 91 ? -0.426 -8.433 -16.403 1.00 94.06 91 THR A N 1
ATOM 767 C CA . THR A 1 91 ? 0.774 -7.713 -16.816 1.00 94.06 91 THR A CA 1
ATOM 768 C C . THR A 1 91 ? 0.698 -6.280 -16.322 1.00 94.06 91 THR A C 1
ATOM 770 O O . THR A 1 91 ? -0.379 -5.688 -16.244 1.00 94.06 91 THR A O 1
ATOM 773 N N . ILE A 1 92 ? 1.857 -5.734 -15.962 1.00 94.62 92 ILE A N 1
ATOM 774 C CA . ILE A 1 92 ? 1.985 -4.354 -15.511 1.00 94.62 92 ILE A CA 1
ATOM 775 C C . ILE A 1 92 ? 2.885 -3.624 -16.490 1.00 94.62 92 ILE A C 1
ATOM 777 O O . ILE A 1 92 ? 3.960 -4.108 -16.847 1.00 94.62 92 ILE A O 1
ATOM 781 N N . GLY A 1 93 ? 2.408 -2.474 -16.937 1.00 91.00 93 GLY A N 1
ATOM 782 C CA . GLY A 1 93 ? 3.130 -1.543 -17.778 1.00 91.00 93 GLY A CA 1
ATOM 783 C C . GLY A 1 93 ? 3.229 -0.177 -17.118 1.00 91.00 93 GLY A C 1
ATOM 784 O O . GLY A 1 93 ? 2.531 0.137 -16.152 1.00 91.00 93 GLY A O 1
ATOM 785 N N . TYR A 1 94 ? 4.091 0.658 -17.683 1.00 89.50 94 TYR A N 1
ATOM 786 C CA . TYR A 1 94 ? 4.186 2.059 -17.318 1.00 89.50 94 TYR A CA 1
ATOM 787 C C . TYR A 1 94 ? 4.224 2.906 -18.579 1.00 89.50 94 TYR A C 1
ATOM 789 O O . TYR A 1 94 ? 5.048 2.685 -19.466 1.00 89.50 94 TYR A O 1
ATOM 797 N N . THR A 1 95 ? 3.328 3.884 -18.649 1.00 86.50 95 THR A N 1
ATOM 798 C CA . THR A 1 95 ? 3.331 4.892 -19.705 1.00 86.50 95 THR A CA 1
ATOM 799 C C . THR A 1 95 ? 4.356 5.955 -19.329 1.00 86.50 95 THR A C 1
ATOM 801 O O . THR A 1 95 ? 4.073 6.851 -18.531 1.00 86.50 95 THR A O 1
ATOM 804 N N . ALA A 1 96 ? 5.569 5.813 -19.863 1.00 72.38 96 ALA A N 1
ATOM 805 C CA . ALA A 1 96 ? 6.661 6.742 -19.607 1.00 72.38 96 ALA A CA 1
ATOM 806 C C . ALA A 1 96 ? 6.359 8.142 -20.163 1.00 72.38 96 ALA A C 1
ATOM 808 O O . ALA A 1 96 ? 5.731 8.288 -21.214 1.00 72.38 96 ALA A O 1
ATOM 809 N N . GLY A 1 97 ? 6.835 9.178 -19.464 1.00 65.75 97 GLY A N 1
ATOM 810 C CA . GLY A 1 97 ? 7.009 10.492 -20.076 1.00 65.75 97 GLY A CA 1
ATOM 811 C C . GLY A 1 97 ? 8.118 10.472 -21.132 1.00 65.75 97 GLY A C 1
ATOM 812 O O . GLY A 1 97 ? 8.742 9.446 -21.389 1.00 65.75 97 GLY A O 1
ATOM 813 N N . GLN A 1 98 ? 8.399 11.631 -21.727 1.00 59.84 98 GLN A N 1
ATOM 814 C CA . GLN A 1 98 ? 9.295 11.749 -22.879 1.00 59.84 98 GLN A CA 1
ATOM 815 C C . GLN A 1 98 ? 10.726 11.192 -22.677 1.00 59.84 98 GLN A C 1
ATOM 817 O O . GLN A 1 98 ? 11.353 10.921 -23.694 1.00 59.84 98 GLN A O 1
ATOM 822 N N . TYR A 1 99 ? 11.251 10.977 -21.452 1.00 54.62 99 TYR A N 1
ATOM 823 C CA . TYR A 1 99 ? 12.688 10.663 -21.288 1.00 54.62 99 TYR A CA 1
ATOM 824 C C . TYR A 1 99 ? 13.164 9.772 -20.119 1.00 54.62 99 TYR A C 1
ATOM 826 O O . TYR A 1 99 ? 14.376 9.645 -19.975 1.00 54.62 99 TYR A O 1
ATOM 834 N N . TRP A 1 100 ? 12.334 9.117 -19.293 1.00 65.75 100 TRP A N 1
ATOM 835 C CA . TRP A 1 100 ? 12.881 8.422 -18.103 1.00 65.75 100 TRP A CA 1
ATOM 836 C C . TRP A 1 100 ? 12.355 7.001 -17.882 1.00 65.75 100 TRP A C 1
ATOM 838 O O . TRP A 1 100 ? 11.278 6.781 -17.329 1.00 65.75 100 TRP A O 1
ATOM 848 N N . CYS A 1 101 ? 13.192 6.013 -18.214 1.00 67.75 101 CYS A N 1
ATOM 849 C CA . CYS A 1 101 ? 12.957 4.592 -17.937 1.00 67.75 101 CYS A CA 1
ATOM 850 C C . CYS A 1 101 ? 12.951 4.240 -16.432 1.00 67.75 101 CYS A C 1
ATOM 852 O O . CYS A 1 101 ? 12.685 3.093 -16.082 1.00 67.75 101 CYS A O 1
ATOM 854 N N . THR A 1 102 ? 13.209 5.197 -15.529 1.00 81.62 102 THR A N 1
ATOM 855 C CA . THR A 1 102 ? 13.150 5.027 -14.060 1.00 81.62 102 THR A CA 1
ATOM 856 C C . THR A 1 102 ? 11.808 5.315 -13.439 1.00 81.62 102 THR A C 1
ATOM 858 O O . THR A 1 102 ? 11.534 4.817 -12.346 1.00 81.62 102 THR A O 1
ATOM 861 N N . GLU A 1 103 ? 10.982 6.126 -14.099 1.00 87.06 103 GLU A N 1
ATOM 862 C CA . GLU A 1 103 ? 9.770 6.685 -13.498 1.00 87.06 103 GLU A CA 1
ATOM 863 C C . GLU A 1 103 ? 8.764 5.611 -13.079 1.00 87.06 103 GLU A C 1
ATOM 865 O O . GLU A 1 103 ? 7.945 5.850 -12.191 1.00 87.06 103 GLU A O 1
ATOM 870 N N . TYR A 1 104 ? 8.829 4.415 -13.669 1.00 89.94 104 TYR A N 1
ATOM 871 C CA . TYR A 1 104 ? 7.938 3.329 -13.281 1.00 89.94 104 TYR A CA 1
ATOM 872 C C . TYR A 1 104 ? 8.118 2.919 -11.817 1.00 89.94 104 TYR A C 1
ATOM 874 O O . TYR A 1 104 ? 7.129 2.588 -11.173 1.00 89.94 104 TYR A O 1
ATOM 882 N N . GLN A 1 105 ? 9.334 2.987 -11.254 1.00 92.62 105 GLN A N 1
ATOM 883 C CA . GLN A 1 105 ? 9.536 2.680 -9.834 1.00 92.62 105 GLN A CA 1
ATOM 884 C C . GLN A 1 105 ? 8.838 3.714 -8.953 1.00 92.62 105 GLN A C 1
ATOM 886 O O . GLN A 1 105 ? 8.181 3.351 -7.980 1.00 92.62 105 GLN A O 1
ATOM 891 N N . TRP A 1 106 ? 8.903 4.990 -9.327 1.00 91.69 106 TRP A N 1
ATOM 892 C CA . TRP A 1 106 ? 8.147 6.034 -8.645 1.00 91.69 106 TRP A CA 1
ATOM 893 C C . TRP A 1 106 ? 6.631 5.797 -8.760 1.00 91.69 106 TRP A C 1
ATOM 895 O O . TRP A 1 106 ? 5.923 5.812 -7.754 1.00 91.69 106 TRP A O 1
ATOM 905 N N . GLY A 1 107 ? 6.128 5.487 -9.960 1.00 93.12 107 GLY A N 1
ATOM 906 C CA . GLY A 1 107 ? 4.708 5.188 -10.175 1.00 93.12 107 GLY A CA 1
ATOM 907 C C . GLY A 1 107 ? 4.215 3.975 -9.381 1.00 93.12 107 GLY A C 1
ATOM 908 O O . GLY A 1 107 ? 3.127 4.009 -8.800 1.00 93.12 107 GLY A O 1
ATOM 909 N N . MET A 1 108 ? 5.026 2.920 -9.304 1.00 95.25 108 MET A N 1
ATOM 910 C CA . MET A 1 108 ? 4.731 1.744 -8.486 1.00 95.25 108 MET A CA 1
ATOM 911 C C . MET A 1 108 ? 4.774 2.064 -6.995 1.00 95.25 108 MET A C 1
ATOM 913 O O . MET A 1 108 ? 3.887 1.631 -6.267 1.00 95.25 108 MET A O 1
ATOM 917 N N . ARG A 1 109 ? 5.726 2.885 -6.541 1.00 94.56 109 ARG A N 1
ATOM 918 C CA . ARG A 1 109 ? 5.795 3.326 -5.145 1.00 94.56 109 ARG A CA 1
ATOM 919 C C . ARG A 1 109 ? 4.546 4.090 -4.733 1.00 94.56 109 ARG A C 1
ATOM 921 O O . ARG A 1 109 ? 4.000 3.838 -3.661 1.00 94.56 109 ARG A O 1
ATOM 928 N N . GLU A 1 110 ? 4.090 5.018 -5.566 1.00 95.12 110 GLU A N 1
ATOM 929 C CA . GLU A 1 110 ? 2.873 5.775 -5.275 1.00 95.12 110 GLU A CA 1
ATOM 930 C C . GLU A 1 110 ? 1.629 4.878 -5.309 1.00 95.12 110 GLU A C 1
ATOM 932 O O . GLU A 1 110 ? 0.776 5.011 -4.435 1.00 95.12 110 GLU A O 1
ATOM 937 N N . THR A 1 111 ? 1.574 3.897 -6.218 1.00 96.31 111 THR A N 1
ATOM 938 C CA . THR A 1 111 ? 0.512 2.871 -6.236 1.00 96.31 111 THR A CA 1
ATOM 939 C C . THR A 1 111 ? 0.492 2.060 -4.935 1.00 96.31 111 THR A C 1
ATOM 941 O O . THR A 1 111 ? -0.540 1.987 -4.271 1.00 96.31 111 THR A O 1
ATOM 944 N N . LEU A 1 112 ? 1.640 1.520 -4.508 1.00 95.44 112 LEU A N 1
ATOM 945 C CA . LEU A 1 112 ? 1.763 0.740 -3.271 1.00 95.44 112 LEU A CA 1
ATOM 946 C C . LEU A 1 112 ? 1.390 1.561 -2.036 1.00 95.44 112 LEU A C 1
ATOM 948 O O . LEU A 1 112 ? 0.616 1.104 -1.202 1.00 95.44 112 LEU A O 1
ATOM 952 N N . LYS A 1 113 ? 1.876 2.803 -1.931 1.00 93.31 113 LYS A N 1
ATOM 953 C CA . LYS A 1 113 ? 1.497 3.704 -0.833 1.00 93.31 113 LYS A CA 1
ATOM 954 C C . LYS A 1 113 ? -0.000 3.999 -0.834 1.00 93.31 113 LYS A C 1
ATOM 956 O O . LYS A 1 113 ? -0.594 4.096 0.237 1.00 93.31 113 LYS A O 1
ATOM 961 N N . SER A 1 114 ? -0.616 4.166 -2.004 1.00 94.06 114 SER A N 1
ATOM 962 C CA . SER A 1 114 ? -2.053 4.422 -2.107 1.00 94.06 114 SER A CA 1
ATOM 963 C C . SER A 1 114 ? -2.872 3.198 -1.693 1.00 94.06 114 SER A C 1
ATOM 965 O O . SER A 1 114 ? -3.823 3.350 -0.929 1.00 94.06 114 SER A O 1
ATOM 967 N N . TRP A 1 115 ? -2.463 1.988 -2.085 1.00 95.06 115 TRP A N 1
ATOM 968 C CA . TRP A 1 115 ? -3.084 0.750 -1.605 1.00 95.06 115 TRP A CA 1
ATOM 969 C C . TRP A 1 115 ? -2.905 0.547 -0.102 1.00 95.06 115 TRP A C 1
ATOM 971 O O . TRP A 1 115 ? -3.887 0.264 0.570 1.00 95.06 115 TRP A O 1
ATOM 981 N N . ILE A 1 116 ? -1.711 0.784 0.452 1.00 92.62 116 ILE A N 1
ATOM 982 C CA . ILE A 1 116 ? -1.475 0.731 1.907 1.00 92.62 116 ILE A CA 1
ATOM 983 C C . ILE A 1 116 ? -2.388 1.725 2.633 1.00 92.62 116 ILE A C 1
ATOM 985 O O . ILE A 1 116 ? -3.014 1.387 3.632 1.00 92.62 116 ILE A O 1
ATOM 989 N N . ASN A 1 117 ? -2.532 2.947 2.115 1.00 90.12 117 ASN A N 1
ATOM 990 C CA . ASN A 1 117 ? -3.444 3.923 2.708 1.00 90.12 117 ASN A CA 1
ATOM 991 C C . ASN A 1 117 ? -4.906 3.467 2.645 1.00 90.12 117 ASN A C 1
ATOM 993 O O . ASN A 1 117 ? -5.633 3.679 3.612 1.00 90.12 117 ASN A O 1
ATOM 997 N N . ALA A 1 118 ? -5.344 2.877 1.530 1.00 91.06 118 ALA A N 1
ATOM 998 C CA . ALA A 1 118 ? -6.692 2.329 1.400 1.00 91.06 118 ALA A CA 1
ATOM 999 C C . ALA A 1 118 ? -6.913 1.145 2.355 1.00 91.06 118 ALA A C 1
ATOM 1001 O O . ALA A 1 118 ? -7.970 1.046 2.968 1.00 91.06 118 ALA A O 1
ATOM 1002 N N . HIS A 1 119 ? -5.892 0.310 2.541 1.00 90.75 119 HIS A N 1
ATOM 1003 C CA . HIS A 1 119 ? -5.899 -0.817 3.466 1.00 90.75 119 HIS A CA 1
ATOM 1004 C C . HIS A 1 119 ? -6.031 -0.344 4.918 1.00 90.75 119 HIS A C 1
ATOM 1006 O O . HIS A 1 119 ? -6.780 -0.910 5.704 1.00 90.75 119 HIS A O 1
ATOM 1012 N N . LEU A 1 120 ? -5.346 0.733 5.299 1.00 89.38 120 LEU A N 1
ATOM 1013 C CA . LEU A 1 120 ? -5.522 1.326 6.626 1.00 89.38 120 LEU A CA 1
ATOM 1014 C C . LEU A 1 120 ? -6.926 1.918 6.806 1.00 89.38 120 LEU A C 1
ATOM 1016 O O . LEU A 1 120 ? -7.512 1.771 7.873 1.00 89.38 120 LEU A O 1
ATOM 1020 N N . VAL A 1 121 ? -7.496 2.538 5.763 1.00 86.94 121 VAL A N 1
ATOM 1021 C CA . VAL A 1 121 ? -8.887 3.028 5.798 1.00 86.94 121 VAL A CA 1
ATOM 1022 C C . VAL A 1 121 ? -9.871 1.878 6.005 1.00 86.94 121 VAL A C 1
ATOM 1024 O O . VAL A 1 121 ? -10.804 2.035 6.785 1.00 86.94 121 VAL A O 1
ATOM 1027 N N . SER A 1 122 ? -9.673 0.728 5.354 1.00 88.00 122 SER A N 1
ATOM 1028 C CA . SER A 1 122 ? -10.580 -0.420 5.492 1.00 88.00 122 SER A CA 1
ATOM 1029 C C . SER A 1 122 ? -10.548 -1.068 6.880 1.00 88.00 122 SER A C 1
ATOM 1031 O O . SER A 1 122 ? -11.476 -1.792 7.217 1.00 88.00 122 SER A O 1
ATOM 1033 N N . HIS A 1 123 ? -9.510 -0.805 7.679 1.00 87.94 123 HIS A N 1
ATOM 1034 C CA . HIS A 1 123 ? -9.416 -1.215 9.087 1.00 87.94 123 HIS A CA 1
ATOM 1035 C C . HIS A 1 123 ? -9.894 -0.132 10.062 1.00 87.94 123 HIS A C 1
ATOM 1037 O O . HIS A 1 123 ? -9.857 -0.324 11.276 1.00 87.94 123 HIS A O 1
ATOM 1043 N N . GLY A 1 124 ? -10.309 1.025 9.549 1.00 87.25 124 GLY A N 1
ATOM 1044 C CA . GLY A 1 124 ? -10.915 2.055 10.366 1.00 87.25 124 GLY A CA 1
ATOM 1045 C C . GLY A 1 124 ? -12.283 1.626 10.887 1.00 87.25 124 GLY A C 1
ATOM 1046 O O . GLY A 1 124 ? -13.032 0.931 10.204 1.00 87.25 124 GLY A O 1
ATOM 1047 N N . LEU A 1 125 ? -12.629 2.091 12.083 1.00 87.00 125 LEU A N 1
ATOM 1048 C CA . LEU A 1 125 ? -13.936 1.858 12.673 1.00 87.00 125 LEU A CA 1
ATOM 1049 C C . LEU A 1 125 ? -14.945 2.924 12.211 1.00 87.00 125 LEU A C 1
ATOM 1051 O O . LEU A 1 125 ? -14.584 4.098 12.055 1.00 87.00 125 LEU A O 1
ATOM 1055 N N . PRO A 1 126 ? -16.214 2.538 12.002 1.00 86.50 126 PRO A N 1
ATOM 1056 C CA . PRO A 1 126 ? -17.331 3.471 11.901 1.00 86.50 126 PRO A CA 1
ATOM 1057 C C . PRO A 1 126 ? -17.448 4.377 13.138 1.00 86.50 126 PRO A C 1
ATOM 1059 O O . PRO A 1 126 ? -17.043 3.989 14.235 1.00 86.50 126 PRO A O 1
ATOM 1062 N N . LEU A 1 127 ? -18.015 5.579 12.977 1.00 84.38 127 LEU A N 1
ATOM 1063 C CA . LEU A 1 127 ? -18.087 6.577 14.054 1.00 84.38 127 LEU A CA 1
ATOM 1064 C C . LEU A 1 127 ? -18.863 6.072 15.277 1.00 84.38 127 LEU A C 1
ATOM 1066 O O . LEU A 1 127 ? -18.421 6.253 16.404 1.00 84.38 127 LEU A O 1
ATOM 1070 N N . ASP A 1 128 ? -19.998 5.413 15.067 1.00 86.94 128 ASP A N 1
ATOM 1071 C CA . ASP A 1 128 ? -20.831 4.843 16.128 1.00 86.94 128 ASP A CA 1
ATOM 1072 C C . ASP A 1 128 ? -20.065 3.813 16.975 1.00 86.94 128 ASP A C 1
ATOM 1074 O O . ASP A 1 128 ? -20.141 3.832 18.205 1.00 86.94 128 ASP A O 1
ATOM 1078 N N . GLN A 1 129 ? -19.252 2.968 16.338 1.00 88.31 129 GLN A N 1
ATOM 1079 C CA . GLN A 1 129 ? -18.369 2.036 17.044 1.00 88.31 129 GLN A CA 1
ATOM 1080 C C . GLN A 1 129 ? -17.232 2.774 17.752 1.00 88.31 129 GLN A C 1
ATOM 1082 O O . GLN A 1 129 ? -16.968 2.540 18.930 1.00 88.31 129 GLN A O 1
ATOM 1087 N N . LEU A 1 130 ? -16.594 3.723 17.064 1.00 89.06 130 LEU A N 1
ATOM 1088 C CA . LEU A 1 130 ? -15.490 4.514 17.603 1.00 89.06 130 LEU A CA 1
ATOM 1089 C C . LEU A 1 130 ? -15.888 5.276 18.877 1.00 89.06 130 LEU A C 1
ATOM 1091 O O . LEU A 1 130 ? -15.070 5.438 19.781 1.00 89.06 130 LEU A O 1
ATOM 1095 N N . MET A 1 131 ? -17.137 5.740 18.960 1.00 87.81 131 MET A N 1
ATOM 1096 C CA . MET A 1 131 ? -17.654 6.487 20.109 1.00 87.81 131 MET A CA 1
ATOM 1097 C C . MET A 1 131 ? -18.137 5.594 21.260 1.00 87.81 131 MET A C 1
ATOM 1099 O O . MET A 1 131 ? -18.185 6.059 22.396 1.00 87.81 131 MET A O 1
ATOM 1103 N N . THR A 1 132 ? -18.472 4.329 20.998 1.00 90.88 132 THR A N 1
ATOM 1104 C CA . THR A 1 132 ? -19.024 3.409 22.011 1.00 90.88 132 THR A CA 1
ATOM 1105 C C . THR A 1 132 ? -17.978 2.506 22.655 1.00 90.88 132 THR A C 1
ATOM 1107 O O . THR A 1 132 ? -18.203 2.007 23.760 1.00 90.88 132 THR A O 1
ATOM 1110 N N . LEU A 1 133 ? -16.834 2.300 22.001 1.00 92.94 133 LEU A N 1
ATOM 1111 C CA . LEU A 1 133 ? -15.767 1.464 22.539 1.00 92.94 133 LEU A CA 1
ATOM 1112 C C . LEU A 1 133 ? -15.092 2.096 23.771 1.00 92.94 133 LEU A C 1
ATOM 1114 O O . LEU A 1 133 ? -14.882 3.314 23.815 1.00 92.94 133 LEU A O 1
ATOM 1118 N N . PRO A 1 134 ? -14.725 1.273 24.773 1.00 94.38 134 PRO A N 1
ATOM 1119 C CA . PRO A 1 134 ? -14.001 1.744 25.942 1.00 94.38 134 PRO A CA 1
ATOM 1120 C C . PRO A 1 134 ? -12.573 2.155 25.574 1.00 94.38 134 PRO A C 1
ATOM 1122 O O . PRO A 1 134 ? -11.935 1.565 24.703 1.00 94.38 134 PRO A O 1
ATOM 1125 N N . VAL A 1 135 ? -12.049 3.144 26.295 1.00 96.06 135 VAL A N 1
ATOM 1126 C CA . VAL A 1 135 ? -10.645 3.547 26.177 1.00 96.06 135 VAL A CA 1
ATOM 1127 C C . VAL A 1 135 ? -9.760 2.494 26.845 1.00 96.06 135 VAL A C 1
ATOM 1129 O O . VAL A 1 135 ? -9.959 2.156 28.011 1.00 96.06 135 VAL A O 1
ATOM 1132 N N . ILE A 1 136 ? -8.779 1.991 26.098 1.00 96.19 136 ILE A N 1
ATOM 1133 C CA . ILE A 1 136 ? -7.787 1.008 26.547 1.00 96.19 136 ILE A CA 1
ATOM 1134 C C . ILE A 1 136 ? -6.576 1.727 27.156 1.00 96.19 136 ILE A C 1
ATOM 1136 O O . ILE A 1 136 ? -6.134 1.386 28.251 1.00 96.19 136 ILE A O 1
ATOM 1140 N N . GLU A 1 137 ? -6.048 2.734 26.456 1.00 95.94 137 GLU A N 1
ATOM 1141 C CA . GLU A 1 137 ? -4.914 3.559 26.894 1.00 95.94 137 GLU A CA 1
ATOM 1142 C C . GLU A 1 137 ? -4.943 4.946 26.235 1.00 95.94 137 GLU A C 1
ATOM 1144 O O . GLU A 1 137 ? -5.721 5.192 25.314 1.00 95.94 137 GLU A O 1
ATOM 1149 N N . VAL A 1 138 ? -4.083 5.861 26.694 1.00 95.56 138 VAL A N 1
ATOM 1150 C CA . VAL A 1 138 ? -3.966 7.223 26.151 1.00 95.56 138 VAL A CA 1
ATOM 1151 C C . VAL A 1 138 ? -2.523 7.499 25.742 1.00 95.56 138 VAL A C 1
ATOM 1153 O O . VAL A 1 138 ? -1.597 7.315 26.529 1.00 95.56 138 VAL A O 1
ATOM 1156 N N . HIS A 1 139 ? -2.336 7.993 24.519 1.00 93.44 139 HIS A N 1
ATOM 1157 C CA . HIS A 1 139 ? -1.046 8.355 23.950 1.00 93.44 139 HIS A CA 1
ATOM 1158 C C . HIS A 1 139 ? -1.004 9.847 23.580 1.00 93.44 139 HIS A C 1
ATOM 1160 O O . HIS A 1 139 ? -1.875 10.324 22.846 1.00 93.44 139 HIS A O 1
ATOM 1166 N N . PRO A 1 140 ? 0.044 10.597 23.975 1.00 90.94 140 PRO A N 1
ATOM 1167 C CA . PRO A 1 140 ? 0.088 12.056 23.827 1.00 90.94 140 PRO A CA 1
ATOM 1168 C C . PRO A 1 140 ? 0.003 12.540 22.374 1.00 90.94 140 PRO A C 1
ATOM 1170 O O . PRO A 1 140 ? -0.446 13.651 22.113 1.00 90.94 140 PRO A O 1
ATOM 1173 N N . LYS A 1 141 ? 0.432 11.715 21.411 1.00 89.88 141 LYS A N 1
ATOM 1174 C CA . LYS A 1 141 ? 0.401 12.058 19.980 1.00 89.88 141 LYS A CA 1
ATOM 1175 C C . LYS A 1 141 ? -0.879 11.613 19.266 1.00 89.88 141 LYS A C 1
ATOM 1177 O O . LYS A 1 141 ? -1.277 12.257 18.298 1.00 89.88 141 LYS A O 1
ATOM 1182 N N . TYR A 1 14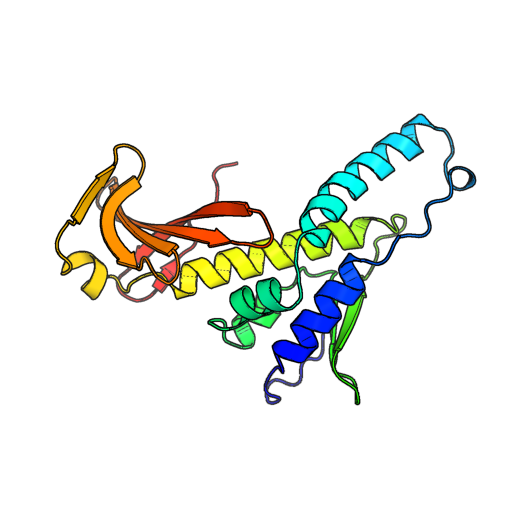2 ? -1.468 10.490 19.683 1.00 90.00 142 TYR A N 1
ATOM 1183 C CA . TYR A 1 142 ? -2.505 9.790 18.908 1.00 90.00 142 TYR A CA 1
ATOM 1184 C C . TYR A 1 142 ? -3.889 9.835 19.560 1.00 90.00 142 TYR A C 1
ATOM 1186 O O . TYR A 1 142 ? -4.872 9.592 18.868 1.00 90.00 142 TYR A O 1
ATOM 1194 N N . GLY A 1 143 ? -3.972 10.216 20.837 1.00 93.38 143 GLY A N 1
ATOM 1195 C CA . GLY A 1 143 ? -5.217 10.260 21.595 1.00 93.38 143 GLY A CA 1
ATOM 1196 C C . GLY A 1 143 ? -5.479 8.946 22.322 1.00 93.38 143 GLY A C 1
ATOM 1197 O O . GLY A 1 143 ? -4.574 8.367 22.916 1.00 93.38 143 GLY A O 1
ATOM 1198 N N . GLU A 1 144 ? -6.719 8.494 22.297 1.00 96.25 144 GLU A N 1
ATOM 1199 C CA . GLU A 1 144 ? -7.229 7.354 23.051 1.00 96.25 144 GLU A CA 1
ATOM 1200 C C . GLU A 1 144 ? -7.189 6.090 22.192 1.00 96.25 144 GLU A C 1
ATOM 1202 O O . GLU A 1 144 ? -7.792 6.050 21.123 1.00 96.25 144 GLU A O 1
ATOM 1207 N N . LEU A 1 145 ? -6.509 5.038 22.638 1.00 96.31 145 LEU A N 1
ATOM 1208 C CA . LEU A 1 145 ? -6.607 3.728 22.004 1.00 96.31 145 LEU A CA 1
ATOM 1209 C C . LEU A 1 145 ? -7.975 3.131 22.331 1.00 96.31 145 LEU A C 1
ATOM 1211 O O . LEU A 1 145 ? -8.302 2.948 23.503 1.00 96.31 145 LEU A O 1
ATOM 1215 N N . VAL A 1 146 ? -8.749 2.793 21.306 1.00 95.62 146 VAL A N 1
ATOM 1216 C CA . VAL A 1 146 ? -10.105 2.233 21.466 1.00 95.62 146 VAL A CA 1
ATOM 1217 C C . VAL A 1 146 ? -10.237 0.832 20.875 1.00 95.62 146 VAL A C 1
ATOM 1219 O O . VAL A 1 146 ? -11.154 0.097 21.226 1.00 95.62 146 VAL A O 1
ATOM 1222 N N . TYR A 1 147 ? -9.301 0.430 20.013 1.00 94.12 147 TYR A N 1
ATOM 1223 C CA . TYR A 1 147 ? -9.228 -0.925 19.480 1.00 94.12 147 TYR A CA 1
ATOM 1224 C C . TYR A 1 147 ? -7.782 -1.319 19.190 1.00 94.12 147 TYR A C 1
ATOM 1226 O O . TYR A 1 147 ? -6.991 -0.520 18.685 1.00 94.12 147 TYR A O 1
ATOM 1234 N N . CYS A 1 148 ? -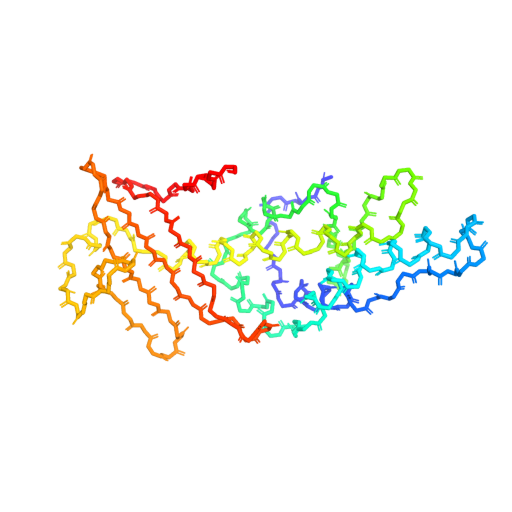7.443 -2.562 19.516 1.00 92.94 148 CYS A N 1
ATOM 1235 C CA . CYS A 1 148 ? -6.134 -3.143 19.266 1.00 92.94 148 CYS A CA 1
ATOM 1236 C C . CYS A 1 148 ? -6.295 -4.637 19.004 1.00 92.94 148 CYS A C 1
ATOM 1238 O O . CYS A 1 148 ? -6.779 -5.369 19.868 1.00 92.94 148 CYS A O 1
ATOM 1240 N N . ASP A 1 149 ? -5.874 -5.070 17.823 1.00 90.81 149 ASP A N 1
ATOM 1241 C CA . ASP A 1 149 ? -5.744 -6.472 17.466 1.00 90.81 149 ASP A CA 1
ATOM 1242 C C . ASP A 1 149 ? -4.259 -6.827 17.388 1.00 90.81 149 ASP A C 1
ATOM 1244 O O . ASP A 1 149 ? -3.504 -6.299 16.571 1.00 90.81 149 ASP A O 1
ATOM 1248 N N . ARG A 1 150 ? -3.843 -7.727 18.280 1.00 85.94 150 ARG A N 1
ATOM 1249 C CA . ARG A 1 150 ? -2.455 -8.184 18.374 1.00 85.94 150 ARG A CA 1
ATOM 1250 C C . ARG A 1 150 ? -2.096 -9.206 17.304 1.00 85.94 150 ARG A C 1
ATOM 1252 O O . ARG A 1 150 ? -0.915 -9.348 17.020 1.00 85.94 150 ARG A O 1
ATOM 1259 N N . GLU A 1 151 ? -3.071 -9.921 16.746 1.00 84.81 151 GLU A N 1
ATOM 1260 C CA . GLU A 1 151 ? -2.817 -10.921 15.707 1.00 84.81 151 GLU A CA 1
ATOM 1261 C C . GLU A 1 151 ? -2.533 -10.246 14.367 1.00 84.81 151 GLU A C 1
ATOM 1263 O O . GLU A 1 151 ? -1.620 -10.652 13.653 1.00 84.81 151 GLU A O 1
ATOM 1268 N N . THR A 1 152 ? -3.275 -9.184 14.049 1.00 80.75 152 THR A N 1
ATOM 1269 C CA . THR A 1 152 ? -3.090 -8.412 12.808 1.00 80.75 152 THR A CA 1
ATOM 1270 C C . THR A 1 152 ? -2.225 -7.159 12.980 1.00 80.75 152 THR A C 1
ATOM 1272 O O . THR A 1 152 ? -2.033 -6.407 12.024 1.00 80.75 152 THR A O 1
ATOM 1275 N N . GLU A 1 153 ? -1.708 -6.928 14.190 1.00 88.19 153 GLU A N 1
ATOM 1276 C CA . GLU A 1 153 ? -0.921 -5.750 14.586 1.00 88.19 153 GLU A CA 1
ATOM 1277 C C . GLU A 1 153 ? -1.588 -4.411 14.214 1.00 88.19 153 GLU A C 1
ATOM 1279 O O . GLU A 1 153 ? -0.919 -3.426 13.881 1.00 88.19 153 GLU A O 1
ATOM 1284 N N . VAL A 1 154 ? -2.923 -4.367 14.274 1.00 90.81 154 VAL A N 1
ATOM 1285 C CA . VAL A 1 154 ? -3.732 -3.174 14.009 1.00 90.81 154 VAL A CA 1
ATOM 1286 C C . VAL A 1 154 ? -4.071 -2.482 15.323 1.00 90.81 154 VAL A C 1
ATOM 1288 O O . VAL A 1 154 ? -4.572 -3.091 16.262 1.00 90.81 154 VAL A O 1
ATOM 1291 N N . SER A 1 155 ? -3.875 -1.169 15.369 1.00 94.19 155 SER A N 1
ATOM 1292 C CA . SER A 1 155 ? -4.359 -0.309 16.449 1.00 94.19 155 SER A CA 1
ATOM 1293 C C . SER A 1 155 ? -5.127 0.878 15.890 1.00 94.19 155 SER A C 1
ATOM 1295 O O . SER A 1 155 ? -4.763 1.457 14.863 1.00 94.19 155 SER A O 1
ATOM 1297 N N . VAL A 1 156 ? -6.207 1.237 16.577 1.00 94.75 156 VAL A N 1
ATOM 1298 C CA . VAL A 1 156 ? -7.091 2.337 16.209 1.00 94.75 156 VAL A CA 1
ATOM 1299 C C . VAL A 1 156 ? -7.206 3.288 17.387 1.00 94.75 156 VAL A C 1
ATOM 1301 O O . VAL A 1 156 ? -7.657 2.929 18.478 1.00 94.75 156 VAL A O 1
ATOM 1304 N N . TRP A 1 157 ? -6.801 4.523 17.129 1.00 95.62 157 TRP A N 1
ATOM 1305 C CA . TRP A 1 157 ? -6.784 5.613 18.084 1.00 95.62 157 TRP A CA 1
ATOM 1306 C C . TRP A 1 157 ? -7.849 6.637 17.720 1.00 95.62 157 TRP A C 1
ATOM 1308 O O . TRP A 1 157 ? -7.996 6.984 16.548 1.00 95.62 157 TRP A O 1
ATOM 1318 N N . ARG A 1 158 ? -8.543 7.163 18.719 1.00 94.94 158 ARG A N 1
ATOM 1319 C CA . ARG A 1 158 ? -9.511 8.251 18.616 1.00 94.94 158 ARG A CA 1
ATOM 1320 C C . ARG A 1 158 ? -8.903 9.529 19.180 1.00 94.94 158 ARG A C 1
ATOM 1322 O O . ARG A 1 158 ? -8.282 9.518 20.237 1.00 94.94 158 ARG A O 1
ATOM 1329 N N . SER A 1 159 ? -9.123 10.653 18.514 1.00 93.81 159 SER A N 1
ATOM 1330 C CA . SER A 1 159 ? -8.813 11.969 19.074 1.00 93.81 159 SER A CA 1
ATOM 1331 C C . SER A 1 159 ? -9.850 12.993 18.645 1.00 93.81 159 SER A C 1
ATOM 1333 O O . SER A 1 159 ? -10.330 12.930 17.516 1.00 93.81 159 SER A O 1
ATOM 1335 N N . GLU A 1 160 ? -10.137 13.953 19.515 1.00 91.31 160 GLU A N 1
ATOM 1336 C CA . GLU A 1 160 ? -10.999 15.093 19.215 1.00 91.31 160 GLU A CA 1
ATOM 1337 C C . GLU A 1 160 ? -10.151 16.362 19.100 1.00 91.31 160 GLU A C 1
ATOM 1339 O O . GLU A 1 160 ? -9.240 16.588 19.904 1.00 91.31 160 GLU A O 1
ATOM 1344 N N . ARG A 1 161 ? -10.405 17.173 18.071 1.00 87.62 161 ARG A N 1
ATOM 1345 C CA . ARG A 1 161 ? -9.755 18.477 17.875 1.00 87.62 161 ARG A CA 1
ATOM 1346 C C . ARG A 1 161 ? -10.786 19.443 17.325 1.00 87.62 161 ARG A C 1
ATOM 1348 O O . ARG A 1 161 ? -11.403 19.129 16.322 1.00 87.62 161 ARG A O 1
ATOM 1355 N N . ASP A 1 162 ? -10.965 20.590 17.971 1.00 87.25 162 ASP A N 1
ATOM 1356 C CA . ASP A 1 162 ? -11.888 21.643 17.520 1.00 87.25 162 ASP A CA 1
ATOM 1357 C C . ASP A 1 162 ? -13.345 21.165 17.306 1.00 87.25 162 ASP A C 1
ATOM 1359 O O . ASP A 1 162 ? -14.057 21.680 16.449 1.00 87.25 162 ASP A O 1
ATOM 1363 N N . GLY A 1 163 ? -13.798 20.181 18.095 1.00 83.62 163 GLY A N 1
ATOM 1364 C CA . GLY A 1 163 ? -15.133 19.572 17.982 1.00 83.62 163 GLY A CA 1
ATOM 1365 C C . GLY A 1 163 ? -15.260 18.503 16.889 1.00 83.62 163 GLY A C 1
ATOM 1366 O O . GLY A 1 163 ? -16.333 17.929 16.713 1.00 83.62 163 GLY A O 1
ATOM 1367 N N . ASP A 1 164 ? -14.172 18.213 16.175 1.00 88.00 164 ASP A N 1
ATOM 1368 C CA . ASP A 1 164 ? -14.095 17.198 15.131 1.00 88.00 164 ASP A CA 1
ATOM 1369 C C . ASP A 1 164 ? -13.461 15.898 15.645 1.00 88.00 164 ASP A C 1
ATOM 1371 O O . ASP A 1 164 ? -12.459 15.916 16.369 1.00 88.00 164 ASP A O 1
ATOM 1375 N N . ILE A 1 165 ? -13.997 14.754 15.202 1.00 90.12 165 ILE A N 1
ATOM 1376 C CA . ILE A 1 165 ? -13.476 13.424 15.541 1.00 90.12 165 ILE A CA 1
ATOM 1377 C C . ILE A 1 165 ? -12.509 12.926 14.466 1.00 90.12 165 ILE A C 1
ATOM 1379 O O . ILE A 1 165 ? -12.816 12.841 13.274 1.00 90.12 165 ILE A O 1
ATOM 1383 N N . TYR A 1 166 ? -11.330 12.523 14.923 1.00 91.38 166 TYR A N 1
ATOM 1384 C CA . TYR A 1 166 ? -10.280 11.936 14.111 1.00 91.38 166 TYR A CA 1
ATOM 1385 C C . TYR A 1 166 ? -9.980 10.521 14.578 1.00 91.38 166 TYR A C 1
ATOM 1387 O O . TYR A 1 166 ? -9.957 10.228 15.775 1.00 91.38 166 TYR A O 1
ATOM 1395 N N . GLN A 1 167 ? -9.660 9.667 13.614 1.00 93.12 167 GLN A N 1
ATOM 1396 C CA . GLN A 1 167 ? -9.193 8.315 13.855 1.00 93.12 167 GLN A CA 1
ATOM 1397 C C . GLN A 1 167 ? -7.794 8.140 13.283 1.00 93.12 167 GLN A C 1
ATOM 1399 O O . GLN A 1 167 ? -7.575 8.397 12.101 1.00 93.12 167 GLN A O 1
ATOM 1404 N N . THR A 1 168 ? -6.857 7.655 14.090 1.00 93.50 168 THR A N 1
ATOM 1405 C CA . THR A 1 168 ? -5.541 7.216 13.623 1.00 93.50 168 THR A CA 1
ATOM 1406 C C . THR A 1 168 ? -5.499 5.698 13.583 1.00 93.50 168 THR A C 1
ATOM 1408 O O . THR A 1 168 ? -5.665 5.057 14.611 1.00 93.50 168 THR A O 1
ATOM 1411 N N . VAL A 1 169 ? -5.265 5.123 12.405 1.00 92.94 169 VAL A N 1
ATOM 1412 C CA . VAL A 1 169 ? -5.042 3.684 12.236 1.00 92.94 169 VAL A CA 1
ATOM 1413 C C . VAL A 1 169 ? -3.546 3.451 12.088 1.00 92.94 169 VAL A C 1
ATOM 1415 O O . VAL A 1 169 ? -2.880 4.125 11.294 1.00 92.94 169 VAL A O 1
ATOM 1418 N N . GLN A 1 170 ? -3.021 2.515 12.865 1.00 93.25 170 GLN A N 1
ATOM 1419 C CA . GLN A 1 170 ? -1.634 2.092 12.821 1.00 93.25 170 GLN A CA 1
ATOM 1420 C C . GLN A 1 170 ? -1.574 0.586 12.577 1.00 93.25 170 GLN A C 1
ATOM 1422 O O . GLN A 1 170 ? -2.249 -0.175 13.263 1.00 93.25 170 GLN A O 1
ATOM 1427 N N . ARG A 1 171 ? -0.754 0.171 11.608 1.00 89.12 171 ARG A N 1
ATOM 1428 C CA . ARG A 1 171 ? -0.506 -1.240 11.293 1.00 89.12 171 ARG A CA 1
ATOM 1429 C C . ARG A 1 171 ? 0.948 -1.456 10.905 1.00 89.12 171 ARG A C 1
ATOM 1431 O O . ARG A 1 171 ? 1.517 -0.633 10.182 1.00 89.12 171 ARG A O 1
ATOM 1438 N N . PHE A 1 172 ? 1.539 -2.550 11.365 1.00 86.44 172 PHE A N 1
ATOM 1439 C CA . PHE A 1 172 ? 2.826 -3.006 10.858 1.00 86.44 172 PHE A CA 1
ATOM 1440 C C . PHE A 1 172 ? 2.660 -3.599 9.457 1.00 86.44 172 PHE A C 1
ATOM 1442 O O . PHE A 1 172 ? 1.759 -4.396 9.215 1.00 86.44 172 PHE A O 1
ATOM 1449 N N . ILE A 1 173 ? 3.510 -3.195 8.515 1.00 80.50 173 ILE A N 1
ATOM 1450 C CA . ILE A 1 173 ? 3.504 -3.763 7.165 1.00 80.50 173 ILE A CA 1
ATOM 1451 C C . ILE A 1 173 ? 4.808 -4.549 6.986 1.00 80.50 173 ILE A C 1
ATOM 1453 O O . ILE A 1 173 ? 5.869 -3.927 6.885 1.00 80.50 173 ILE A O 1
ATOM 1457 N N . PRO A 1 174 ? 4.774 -5.894 6.911 1.00 73.38 174 PRO A N 1
ATOM 1458 C CA . PRO A 1 174 ? 5.992 -6.707 6.884 1.00 73.38 174 PRO A CA 1
ATOM 1459 C C . PRO A 1 174 ? 6.962 -6.319 5.763 1.00 73.38 174 PRO A C 1
ATOM 1461 O O . PRO A 1 174 ? 8.158 -6.160 6.005 1.00 73.38 174 PRO A O 1
ATOM 1464 N N . GLY A 1 175 ? 6.439 -6.048 4.562 1.00 69.88 175 GLY A N 1
ATOM 1465 C CA . GLY A 1 175 ? 7.237 -5.692 3.383 1.00 69.88 175 GLY A CA 1
ATOM 1466 C C . GLY A 1 175 ? 8.051 -4.396 3.494 1.00 69.88 175 GLY A C 1
ATOM 1467 O O . GLY A 1 175 ? 8.918 -4.154 2.661 1.00 69.88 175 GLY A O 1
ATOM 1468 N N . ILE A 1 176 ? 7.812 -3.553 4.501 1.00 71.81 176 ILE A N 1
ATOM 1469 C CA . ILE A 1 176 ? 8.635 -2.359 4.774 1.00 71.81 176 ILE A CA 1
ATOM 1470 C C . ILE A 1 176 ? 9.267 -2.366 6.168 1.00 71.81 176 ILE A C 1
ATOM 1472 O O . ILE A 1 176 ? 10.052 -1.472 6.460 1.00 71.81 176 ILE A O 1
ATOM 1476 N N . ALA A 1 177 ? 8.939 -3.358 7.002 1.00 77.62 177 ALA A N 1
ATOM 1477 C CA . ALA A 1 177 ? 9.414 -3.500 8.374 1.00 77.62 177 ALA A CA 1
ATOM 1478 C C . ALA A 1 177 ? 9.196 -2.259 9.270 1.00 77.62 177 ALA A C 1
ATOM 1480 O O . ALA A 1 177 ? 9.957 -2.027 10.209 1.00 77.62 177 ALA A O 1
ATOM 1481 N N . GLU A 1 178 ? 8.145 -1.473 9.017 1.00 82.25 178 GLU A N 1
ATOM 1482 C CA . GLU A 1 178 ? 7.750 -0.350 9.876 1.00 82.25 178 GLU A CA 1
ATOM 1483 C C . GLU A 1 178 ? 6.229 -0.300 10.058 1.00 82.25 178 GLU A C 1
ATOM 1485 O O . GLU A 1 178 ? 5.448 -0.897 9.308 1.00 82.25 178 GLU A O 1
ATOM 1490 N N . TYR A 1 179 ? 5.809 0.463 11.066 1.00 84.81 179 TYR A N 1
ATOM 1491 C CA . TYR A 1 179 ? 4.412 0.818 11.260 1.00 84.81 179 TYR A CA 1
ATOM 1492 C C . TYR A 1 179 ? 4.020 1.950 10.319 1.00 84.81 179 TYR A C 1
ATOM 1494 O O . TYR A 1 179 ? 4.539 3.066 10.414 1.00 84.81 179 TYR A O 1
ATOM 1502 N N . TYR A 1 180 ? 3.031 1.698 9.466 1.00 86.19 180 TYR A N 1
ATOM 1503 C CA . TYR A 1 180 ? 2.322 2.786 8.817 1.00 86.19 180 TYR A CA 1
ATOM 1504 C C . TYR A 1 180 ? 1.263 3.341 9.753 1.00 86.19 180 TYR A C 1
ATOM 1506 O O . TYR A 1 180 ? 0.460 2.605 10.319 1.00 86.19 180 TYR A O 1
ATOM 1514 N N . VAL A 1 181 ? 1.256 4.665 9.867 1.00 88.69 181 VAL A N 1
ATOM 1515 C CA . VAL A 1 181 ? 0.318 5.414 10.697 1.00 88.69 181 VAL A CA 1
ATOM 1516 C C . VAL A 1 181 ? -0.417 6.406 9.816 1.00 88.69 181 VAL A C 1
ATOM 1518 O O . VAL A 1 181 ? 0.205 7.165 9.060 1.00 88.69 181 VAL A O 1
ATOM 1521 N N . ARG A 1 182 ? -1.745 6.430 9.915 1.00 88.62 182 ARG A N 1
ATOM 1522 C CA . ARG A 1 182 ? -2.551 7.382 9.160 1.00 88.62 182 ARG A CA 1
ATOM 1523 C C . ARG A 1 182 ? -3.742 7.880 9.957 1.00 88.62 182 ARG A C 1
ATOM 1525 O O . ARG A 1 182 ? -4.495 7.089 10.507 1.00 88.62 182 ARG A O 1
ATOM 1532 N N . THR A 1 183 ? -3.906 9.200 9.971 1.00 87.44 183 THR A N 1
ATOM 1533 C CA . THR A 1 183 ? -5.037 9.877 10.607 1.00 87.44 183 THR A CA 1
ATOM 1534 C C . THR A 1 183 ? -6.066 10.286 9.560 1.00 87.44 183 THR A C 1
ATOM 1536 O O . THR A 1 183 ? -5.720 10.852 8.517 1.00 87.44 183 THR A O 1
ATOM 1539 N N . TYR A 1 184 ? -7.329 10.004 9.851 1.00 84.94 184 TYR A N 1
ATOM 1540 C CA . TYR A 1 184 ? -8.489 10.266 9.014 1.00 84.94 184 TYR A CA 1
ATOM 1541 C C . TYR A 1 184 ? -9.516 11.071 9.797 1.00 84.94 184 TYR A C 1
ATOM 1543 O O . TYR A 1 184 ? -9.614 10.942 11.017 1.00 84.94 184 TYR A O 1
ATOM 1551 N N . TYR A 1 185 ? -10.282 11.882 9.078 1.00 83.19 185 TYR A N 1
ATOM 1552 C CA . TYR A 1 185 ? -11.434 12.571 9.631 1.00 83.19 185 TYR A CA 1
ATOM 1553 C C . TYR A 1 185 ? -12.636 11.637 9.568 1.00 83.19 185 TYR A C 1
ATOM 1555 O O . TYR A 1 185 ? -12.849 10.964 8.549 1.00 83.19 185 TYR A O 1
ATOM 1563 N N . VAL A 1 186 ? -13.398 11.577 10.655 1.00 79.62 186 VAL A N 1
ATOM 1564 C CA . VAL A 1 186 ? -14.536 10.673 10.790 1.00 79.62 186 VAL A CA 1
ATOM 1565 C C . VAL A 1 186 ? -15.818 11.495 10.789 1.00 79.62 186 VAL A C 1
ATOM 1567 O O . VAL A 1 186 ? -16.008 12.366 11.628 1.00 79.62 186 VAL A O 1
ATOM 1570 N N . THR A 1 187 ? -16.713 11.194 9.852 1.00 68.88 187 THR A N 1
ATOM 1571 C CA . THR A 1 187 ? -18.084 11.730 9.832 1.00 68.88 187 THR A CA 1
ATOM 1572 C C . THR A 1 187 ? -19.077 10.580 9.901 1.00 68.88 187 THR A C 1
ATOM 1574 O O . THR A 1 187 ? -18.711 9.451 9.570 1.00 68.88 187 THR A O 1
ATOM 1577 N N . GLU A 1 188 ? -20.328 10.866 10.274 1.00 55.69 188 GLU A N 1
ATOM 1578 C CA . GLU A 1 188 ? -21.414 9.896 10.519 1.00 55.69 188 GLU A CA 1
ATOM 1579 C C . GLU A 1 188 ? -21.640 8.833 9.421 1.00 55.69 188 GLU A C 1
ATOM 1581 O O . GLU A 1 188 ? -22.303 7.837 9.686 1.00 55.69 188 GLU A O 1
ATOM 1586 N N . ALA A 1 189 ? -21.082 8.982 8.209 1.00 44.81 189 ALA A N 1
ATOM 1587 C CA . ALA A 1 189 ? -21.243 7.996 7.136 1.00 44.81 189 ALA A CA 1
ATOM 1588 C C . ALA A 1 189 ? -19.965 7.570 6.382 1.00 44.81 189 ALA A C 1
ATOM 1590 O O . ALA A 1 189 ? -20.015 6.544 5.701 1.00 44.81 189 ALA A O 1
ATOM 1591 N N . ARG A 1 190 ? -18.834 8.304 6.433 1.00 45.03 190 ARG A N 1
ATOM 1592 C CA . ARG A 1 190 ? -17.599 7.960 5.679 1.00 45.03 190 ARG A CA 1
ATOM 1593 C C . ARG A 1 190 ? -16.316 8.520 6.310 1.00 45.03 190 ARG A C 1
ATOM 1595 O O . ARG A 1 190 ? -16.295 9.643 6.815 1.00 45.03 190 ARG A O 1
ATOM 1602 N N . LEU A 1 191 ? -15.231 7.747 6.194 1.00 45.81 191 LEU A N 1
ATOM 1603 C CA . LEU A 1 191 ? -13.855 8.167 6.479 1.00 45.81 191 LEU A CA 1
ATOM 1604 C C . LEU A 1 191 ? -13.351 9.062 5.336 1.00 45.81 191 LEU A C 1
ATOM 1606 O O . LEU A 1 191 ? -13.211 8.602 4.199 1.00 45.81 191 LEU A O 1
ATOM 1610 N N . TYR A 1 192 ? -13.062 10.332 5.624 1.00 46.00 192 TYR A N 1
ATOM 1611 C CA . TYR A 1 192 ? -12.462 11.254 4.658 1.00 46.00 192 TYR A CA 1
ATOM 1612 C C . TYR A 1 192 ? -10.968 11.432 4.948 1.00 46.00 192 TYR A C 1
ATOM 1614 O O . TYR A 1 192 ? -10.527 11.599 6.088 1.00 46.00 192 TYR A O 1
ATOM 1622 N N . ARG A 1 193 ? -10.158 11.394 3.884 1.00 41.38 193 ARG A N 1
ATOM 1623 C CA . ARG A 1 193 ? -8.720 11.679 3.948 1.00 41.38 193 ARG A CA 1
ATOM 1624 C C . ARG A 1 193 ? -8.519 13.115 4.434 1.00 41.38 193 ARG A C 1
ATOM 1626 O O . ARG A 1 193 ? -8.872 14.046 3.716 1.00 41.38 193 ARG A O 1
ATOM 1633 N N . VAL A 1 194 ? -7.853 13.298 5.573 1.00 43.00 194 VAL A N 1
ATOM 1634 C CA . VAL A 1 194 ? -7.274 14.603 5.910 1.00 43.00 194 VAL A CA 1
ATOM 1635 C C . VAL A 1 194 ? -6.076 14.797 4.984 1.00 43.00 194 VAL A C 1
ATOM 1637 O O . VAL A 1 194 ? -5.121 14.011 4.987 1.00 43.00 194 VAL A O 1
ATOM 1640 N N . GLY A 1 195 ? -6.176 15.783 4.094 1.00 36.22 195 GLY A N 1
ATOM 1641 C CA . GLY A 1 195 ? -5.073 16.192 3.235 1.00 36.22 195 GLY A CA 1
ATOM 1642 C C . GLY A 1 195 ? -3.858 16.524 4.096 1.00 36.22 195 GLY A C 1
ATOM 1643 O O . GLY A 1 195 ? -3.978 17.227 5.095 1.00 36.22 195 GLY A O 1
ATOM 1644 N N . GLY A 1 196 ? -2.692 15.990 3.726 1.00 30.94 196 GLY A N 1
ATOM 1645 C CA . GLY A 1 196 ? -1.444 16.425 4.339 1.00 30.94 196 GLY A CA 1
ATOM 1646 C C . GLY A 1 196 ? -1.294 17.922 4.095 1.00 30.94 196 GLY A C 1
ATOM 1647 O O . GLY A 1 196 ? -1.381 18.359 2.945 1.00 30.94 196 GLY A O 1
ATOM 1648 N N . ALA A 1 197 ? -1.112 18.690 5.169 1.00 31.12 197 ALA A N 1
ATOM 1649 C CA . ALA A 1 197 ? -0.583 20.037 5.049 1.00 31.12 197 ALA A CA 1
ATOM 1650 C C . ALA A 1 197 ? 0.726 19.962 4.243 1.00 31.12 197 ALA A C 1
ATOM 1652 O O . ALA A 1 197 ? 1.517 19.032 4.436 1.00 31.12 197 ALA A O 1
ATOM 1653 N N . LYS A 1 198 ? 0.857 20.879 3.280 1.00 32.00 198 LYS A N 1
ATOM 1654 C CA . LYS A 1 198 ? 2.048 21.051 2.442 1.00 32.00 198 LYS A CA 1
ATOM 1655 C C . LYS A 1 198 ? 3.304 21.226 3.284 1.00 32.00 198 LYS A C 1
ATOM 1657 O O . LYS A 1 198 ? 3.199 21.896 4.334 1.00 32.00 198 LYS A O 1
#

Radius of gyration: 19.45 Å; chains: 1; bounding box: 50×38×50 Å